Protein AF-W7V1K4-F1 (afdb_monomer)

Nearest PDB structures (foldseek):
  6h5o-assembly2_B  TM=4.980E-01  e=2.515E-01  Staphylococcus aureus subsp. aureus Mu50
  5m19-assembly1_A  TM=4.850E-01  e=5.531E-01  Staphylococcus aureus
  7b3a-assembly1_A  TM=3.706E-01  e=2.148E-01  Paenibacillus larvae subsp. larvae
  3hk4-assembly2_D  TM=6.760E-01  e=2.538E+00  Mesorhizobium loti
  8i2f-assembly2_C  TM=5.735E-01  e=4.072E+00  Bacillus subtilis subsp. subtilis str. 168

Sequence (366 aa):
MKRIIAGLIALTAVICSFTGCTDKKGSKDTGSGSTQNTASASENTEGTSTGETDPSVYSSQEEAIKAFIEAFNARDYRRTFDMQMPDDMGDVIKVIVKSQKDHGIETTEEELIKSYQYSLYYGDEDRKIRLDHIISSDPADESELADLKENFGMFGYVRKYIADKGGVDKVDSSELDKEYSAVPKDKIAEYSGITDAYCVVMELENEVTGDMYEGIMYVLGYNGGWKINAQYFRGVEIRARSKTLTNEASMIYKAAMTSLVEMEAEDSLGDTSEGFIIHSDESRDHNVPQGFDTESFRKKLKKYYENENERRWFVEIKDGAAAAAAVWDPETPGFAGIYSGSEDNDGEKRLTGDAYYEEKCRELDG

Solvent-accessible surface area (backbone atoms only — not comparable to full-atom values): 20792 Å² total; per-residue (Å²): 127,86,73,65,66,56,56,56,48,46,58,55,41,55,63,54,46,74,78,55,84,86,90,76,86,81,88,86,84,90,82,88,81,88,81,88,83,89,80,90,81,91,78,92,74,93,72,94,68,99,61,94,66,64,60,57,71,40,94,44,72,66,55,45,52,52,54,44,43,53,27,54,56,68,66,35,57,66,61,42,44,55,28,52,44,67,84,81,50,64,54,55,45,49,42,51,40,50,49,37,43,79,72,74,41,90,66,49,68,66,59,48,54,46,59,76,42,36,82,79,57,63,95,46,94,80,64,36,66,42,80,74,49,76,75,47,74,43,72,46,51,77,67,57,44,47,54,53,21,33,61,42,1,48,57,36,46,52,50,50,50,32,56,76,54,70,32,55,91,62,54,52,64,76,56,49,54,54,56,56,73,68,55,54,63,79,61,29,29,75,39,26,58,59,79,50,42,26,42,32,35,27,40,31,30,33,71,81,80,68,49,75,46,59,23,24,31,36,44,28,36,36,87,90,13,46,34,40,46,60,90,36,41,76,20,60,61,57,54,52,49,40,52,48,27,24,51,49,6,43,45,50,32,53,19,42,38,52,26,41,53,52,26,49,78,66,76,49,46,57,68,33,78,63,55,26,33,52,34,69,48,74,92,60,48,37,74,68,46,93,61,41,52,62,67,61,43,50,59,43,21,44,77,63,40,83,66,59,84,82,37,44,38,37,34,35,34,35,72,68,35,56,51,32,15,34,22,25,44,82,91,54,80,61,46,34,8,60,31,43,89,55,93,79,68,77,72,84,64,84,36,30,46,65,59,48,49,54,49,51,54,51,67,65,74,107

Secondary structure (DSSP, 8-state):
-TTSHHHHHHHHHHHHHTTS----------------------------------TT--SSHHHHHHHHHHHHHTT-HHHHHHHHS-TTTHHHHHHHHHHHHHTT----HHHHHHHHTHHHHTT-TT--EEEEEEEEEEEPPHHHHHHHHHHHHHHHHHHHHHHHTTSGGG--HHHHHHHHHTS-HHHHGGGS-EEEEEEEEEEEEETTT--EEEEEEEEEEETTEEEEE-TTTT-HHHHHHHHHHHHHHHHHHHHHHHHHHHHHHTT-----SS-EEEESSGGG-BS--TT--HHHHHHHHHTT-TTTTTSEEEEEEETTEEEEEEEE-SSSTT-EEEEESSTTTT------HHHHHHHHHHHHH-

pLDDT: mean 76.42, std 22.46, range [20.38, 97.5]

Organism: NCBI:txid1341157

Foldseek 3Di:
DVPPVVLLCVVVVVLVCVLDDDDDDDDDDDDDDDDDDDDDDDDDDDDDDPDPDQLFDDPDPVSNVQVLLVCLQVVVLVSNLSLAADPPCVQVLLLNQVVCVVVVHHDDSVRVSCVSCCVVCPPPPPWHKDFPWWPDKAWDDPVRLLVLLLVQLLSLVLVVVQVVLPHSVSDDSVVVSVVSVPDDSNRSSVSNQFPTKIWIWTWMAGPVPRDIDIAIWIWTCGPNGTGIGRSRRRHPCQVVVLVVLQVLQVQLQVQLQVLLVVCVVVVQQFDQAAKWKDWLDNVLTAPDDPSGDSVSSVVSSCVRRVCSVQWIKMFITHPSHTQKIWIDGPVDWFAIRIDGPDPPPDDRPRDTPVRVSVVVNVVRVD

Radius of gyration: 25.31 Å; Cα contacts (8 Å, |Δi|>4): 517; chains: 1; bounding box: 56×50×76 Å

Mean predicted aligned error: 15.99 Å

Structure (mmCIF, N/CA/C/O backbone):
data_AF-W7V1K4-F1
#
_entry.id   AF-W7V1K4-F1
#
loop_
_atom_site.group_PDB
_atom_site.id
_atom_site.type_symbol
_atom_site.label_atom_id
_atom_site.label_alt_id
_atom_site.label_comp_id
_atom_site.label_asym_id
_atom_site.label_entity_id
_atom_site.label_seq_id
_atom_site.pdbx_PDB_ins_code
_atom_site.Cartn_x
_atom_site.Cartn_y
_atom_site.Cartn_z
_atom_site.occupancy
_atom_site.B_iso_or_equiv
_atom_site.auth_seq_id
_atom_site.auth_comp_id
_atom_site.auth_asym_id
_atom_site.auth_atom_id
_atom_site.pdbx_PDB_model_num
ATOM 1 N N . MET A 1 1 ? -32.264 -10.799 -8.549 1.00 31.55 1 MET A N 1
ATOM 2 C CA . MET A 1 1 ? -31.106 -11.631 -8.150 1.00 31.55 1 MET A CA 1
ATOM 3 C C . MET A 1 1 ? -29.735 -11.084 -8.571 1.00 31.55 1 MET A C 1
ATOM 5 O O . MET A 1 1 ? -28.789 -11.373 -7.868 1.00 31.55 1 MET A O 1
ATOM 9 N N . LYS A 1 2 ? -29.588 -10.233 -9.605 1.00 23.38 2 LYS A N 1
ATOM 10 C CA . LYS A 1 2 ? -28.286 -9.609 -9.969 1.00 23.38 2 LYS A CA 1
ATOM 11 C C . LYS A 1 2 ? -27.936 -8.287 -9.244 1.00 23.38 2 LYS A C 1
ATOM 13 O O . LYS A 1 2 ? -26.913 -7.693 -9.536 1.00 23.38 2 LYS A O 1
ATOM 18 N N . ARG A 1 3 ? -28.781 -7.806 -8.320 1.00 25.02 3 ARG A N 1
ATOM 19 C CA . ARG A 1 3 ? -28.603 -6.515 -7.612 1.00 25.02 3 ARG A CA 1
ATOM 20 C C . ARG A 1 3 ? -28.100 -6.641 -6.165 1.00 25.02 3 ARG A C 1
ATOM 22 O O . ARG A 1 3 ? -27.861 -5.625 -5.540 1.00 25.02 3 ARG A O 1
ATOM 29 N N . ILE A 1 4 ? -27.946 -7.864 -5.652 1.00 35.03 4 ILE A N 1
ATOM 30 C CA . ILE A 1 4 ? -27.516 -8.129 -4.262 1.00 35.03 4 ILE A CA 1
ATOM 31 C C . ILE A 1 4 ? -25.989 -8.335 -4.187 1.00 35.03 4 ILE A C 1
ATOM 33 O O . ILE A 1 4 ? -25.366 -7.995 -3.195 1.00 35.03 4 ILE A O 1
ATOM 37 N N . ILE A 1 5 ? -25.362 -8.764 -5.289 1.00 31.64 5 ILE A N 1
ATOM 38 C CA . ILE A 1 5 ? -23.903 -8.955 -5.388 1.00 31.64 5 ILE A CA 1
ATOM 39 C C . ILE A 1 5 ? -23.142 -7.608 -5.398 1.00 31.64 5 ILE A C 1
ATOM 41 O O . ILE A 1 5 ? -21.986 -7.549 -4.998 1.00 31.64 5 ILE A O 1
ATOM 45 N N . ALA A 1 6 ? -23.794 -6.504 -5.785 1.00 28.95 6 ALA A N 1
ATOM 46 C CA . ALA A 1 6 ? -23.162 -5.182 -5.849 1.00 28.95 6 ALA A CA 1
ATOM 47 C C . ALA A 1 6 ? -22.949 -4.515 -4.470 1.00 28.95 6 ALA A C 1
ATOM 49 O O . ALA A 1 6 ? -21.988 -3.772 -4.318 1.00 28.95 6 ALA A O 1
ATOM 50 N N . GLY A 1 7 ? -23.784 -4.806 -3.460 1.00 29.30 7 GLY A N 1
ATOM 51 C CA . GLY A 1 7 ? -23.610 -4.268 -2.095 1.00 29.30 7 GLY A CA 1
ATOM 52 C C . GLY A 1 7 ? -22.466 -4.938 -1.318 1.00 29.30 7 GLY A C 1
ATOM 53 O O . GLY A 1 7 ? -21.808 -4.319 -0.490 1.00 29.30 7 GLY A O 1
ATOM 54 N N . LEU A 1 8 ? -22.145 -6.192 -1.655 1.00 39.31 8 LEU A N 1
ATOM 55 C CA . LEU A 1 8 ? -21.028 -6.945 -1.068 1.00 39.31 8 LEU A CA 1
ATOM 56 C C . LEU A 1 8 ? -19.664 -6.402 -1.492 1.00 39.31 8 LEU A C 1
ATOM 58 O O . LEU A 1 8 ? -18.767 -6.289 -0.657 1.00 39.31 8 LEU A O 1
ATOM 62 N N . ILE A 1 9 ? -19.542 -6.015 -2.765 1.00 40.31 9 ILE A N 1
ATOM 63 C CA . ILE A 1 9 ? -18.384 -5.275 -3.265 1.00 40.31 9 ILE A CA 1
ATOM 64 C C . ILE A 1 9 ? -18.412 -3.857 -2.699 1.00 40.31 9 ILE A C 1
ATOM 66 O O . ILE A 1 9 ? -17.357 -3.329 -2.459 1.00 40.31 9 ILE A O 1
ATOM 70 N N . ALA A 1 10 ? -19.548 -3.234 -2.383 1.00 35.06 10 ALA A N 1
ATOM 71 C CA . ALA A 1 10 ? -19.520 -1.907 -1.765 1.00 35.06 10 ALA A CA 1
ATOM 72 C C . ALA A 1 10 ? -18.921 -1.927 -0.349 1.00 35.06 10 ALA A C 1
ATOM 74 O O . ALA A 1 10 ? -18.065 -1.105 -0.085 1.00 35.06 10 ALA A O 1
ATOM 75 N N . LEU A 1 11 ? -19.240 -2.878 0.538 1.00 35.47 11 LEU A N 1
ATOM 76 C CA . LEU A 1 11 ? -18.614 -2.893 1.873 1.00 35.47 11 LEU A CA 1
ATOM 77 C C . LEU A 1 11 ? -17.136 -3.329 1.810 1.00 35.47 11 LEU A C 1
ATOM 79 O O . LEU A 1 11 ? -16.273 -2.657 2.368 1.00 35.47 11 LEU A O 1
ATOM 83 N N . THR A 1 12 ? -16.814 -4.402 1.071 1.00 42.31 12 THR A N 1
ATOM 84 C CA . THR A 1 12 ? -15.411 -4.838 0.896 1.00 42.31 12 THR A CA 1
ATOM 85 C C . THR A 1 12 ? -14.593 -3.902 0.012 1.00 42.31 12 THR A C 1
ATOM 87 O O . THR A 1 12 ? -13.423 -3.718 0.298 1.00 42.31 12 THR A O 1
ATOM 90 N N . ALA A 1 13 ? -15.167 -3.254 -1.002 1.00 35.81 13 ALA A N 1
ATOM 91 C CA . ALA A 1 13 ? -14.481 -2.271 -1.841 1.00 35.81 13 ALA A CA 1
ATOM 92 C C . ALA A 1 13 ? -14.510 -0.863 -1.269 1.00 35.81 13 ALA A C 1
ATOM 94 O O . ALA A 1 13 ? -13.597 -0.134 -1.601 1.00 35.81 13 ALA A O 1
ATOM 95 N N . VAL A 1 14 ? -15.430 -0.466 -0.385 1.00 38.50 14 VAL A N 1
ATOM 96 C CA . VAL A 1 14 ? -15.231 0.711 0.484 1.00 38.50 14 VAL A CA 1
ATOM 97 C C . VAL A 1 14 ? -14.001 0.437 1.347 1.00 38.50 14 VAL A C 1
ATOM 99 O O . VAL A 1 14 ? -13.069 1.224 1.335 1.00 38.50 14 VAL A O 1
ATOM 102 N N . ILE A 1 15 ? -13.893 -0.762 1.925 1.00 39.72 15 ILE A N 1
ATOM 103 C CA . ILE A 1 15 ? -12.717 -1.200 2.689 1.00 39.72 15 ILE A CA 1
ATOM 104 C C . ILE A 1 15 ? -11.427 -1.311 1.836 1.00 39.72 15 ILE A C 1
ATOM 106 O O . ILE A 1 15 ? -10.367 -0.888 2.292 1.00 39.72 15 ILE A O 1
ATOM 110 N N . CYS A 1 16 ? -11.485 -1.809 0.594 1.00 34.44 16 CYS A N 1
ATOM 111 C CA . CYS A 1 16 ? -10.324 -1.896 -0.307 1.00 34.44 16 CYS A CA 1
ATOM 112 C C . CYS A 1 16 ? -9.980 -0.558 -0.990 1.00 34.44 16 CYS A C 1
ATOM 114 O O . CYS A 1 16 ? -8.806 -0.314 -1.269 1.00 34.44 16 CYS A O 1
ATOM 116 N N . SER A 1 17 ? -10.945 0.342 -1.214 1.00 36.28 17 SER A N 1
ATOM 117 C CA . SER A 1 17 ? -10.692 1.684 -1.771 1.00 36.28 17 SER A CA 1
ATOM 118 C C . SER A 1 17 ? -10.035 2.633 -0.769 1.00 36.28 17 SER A C 1
ATOM 120 O O . SER A 1 17 ? -9.464 3.636 -1.173 1.00 36.28 17 SER A O 1
ATOM 122 N N . PHE A 1 18 ? -9.934 2.266 0.512 1.00 42.34 18 PHE A N 1
ATOM 123 C CA . PHE A 1 18 ? -9.049 2.971 1.444 1.00 42.34 18 PHE A CA 1
ATOM 124 C C . PHE A 1 18 ? -7.561 2.655 1.252 1.00 42.34 18 PHE A C 1
ATOM 126 O O . PHE A 1 18 ? -6.731 3.319 1.861 1.00 42.34 18 PHE A O 1
ATOM 133 N N . THR A 1 19 ? -7.179 1.700 0.392 1.00 39.41 19 THR A N 1
ATOM 134 C CA . THR A 1 19 ? -5.762 1.507 0.017 1.00 39.41 19 THR A CA 1
ATOM 135 C C . THR A 1 19 ? -5.347 2.247 -1.258 1.00 39.41 19 THR A C 1
ATOM 137 O O . THR A 1 19 ? -4.144 2.424 -1.470 1.00 39.41 19 THR A O 1
ATOM 140 N N . GLY A 1 20 ? -6.294 2.775 -2.044 1.00 31.14 20 GLY A N 1
ATOM 141 C CA . GLY A 1 20 ? -6.019 3.421 -3.327 1.00 31.14 20 GLY A CA 1
ATOM 142 C C . GLY A 1 20 ? -6.946 4.598 -3.635 1.00 31.14 20 GLY A C 1
ATOM 143 O O . GLY A 1 20 ? -8.161 4.450 -3.630 1.00 31.14 20 GLY A O 1
ATOM 144 N N . CYS A 1 21 ? -6.318 5.722 -3.997 1.00 28.36 21 CYS A N 1
ATOM 145 C CA . CYS A 1 21 ? -6.878 6.914 -4.649 1.00 28.36 21 CYS A CA 1
ATOM 146 C C . CYS A 1 21 ? -7.417 8.040 -3.747 1.00 28.36 21 CYS A C 1
ATOM 148 O O . CYS A 1 21 ? -8.619 8.266 -3.640 1.00 28.36 21 CYS A O 1
ATOM 150 N N . THR A 1 22 ? -6.505 8.892 -3.274 1.00 29.47 22 THR A N 1
ATOM 151 C CA . THR A 1 22 ? -6.753 10.340 -3.185 1.00 29.47 22 THR A CA 1
ATOM 152 C C . THR A 1 22 ? -5.935 11.056 -4.260 1.00 29.47 22 THR A C 1
ATOM 154 O O . THR A 1 22 ? -4.736 11.292 -4.129 1.00 29.47 22 THR A O 1
ATOM 157 N N . ASP A 1 23 ? -6.592 11.399 -5.367 1.00 30.77 23 ASP A N 1
ATOM 158 C CA . ASP A 1 23 ? -6.067 12.335 -6.357 1.00 30.77 23 ASP A CA 1
ATOM 159 C C . ASP A 1 23 ? -6.163 13.760 -5.809 1.00 30.77 23 ASP A C 1
ATOM 161 O O . ASP A 1 23 ? -7.262 14.317 -5.770 1.00 30.77 23 ASP A O 1
ATOM 165 N N . LYS A 1 24 ? -5.040 14.410 -5.471 1.00 32.94 24 LYS A N 1
ATOM 166 C CA . LYS A 1 24 ? -5.001 15.881 -5.458 1.00 32.94 24 LYS A CA 1
ATOM 167 C C . LYS A 1 24 ? -3.723 16.487 -6.027 1.00 32.94 24 LYS A C 1
ATOM 169 O O . LYS A 1 24 ? -2.598 16.058 -5.805 1.00 32.94 24 LYS A O 1
ATOM 174 N N . LYS A 1 25 ? -4.015 17.524 -6.811 1.00 28.61 25 LYS A N 1
ATOM 175 C CA . LYS A 1 25 ? -3.164 18.447 -7.553 1.00 28.61 25 LYS A CA 1
ATOM 176 C C . LYS A 1 25 ? -2.217 19.197 -6.623 1.00 28.61 25 LYS A C 1
ATOM 178 O O . LYS A 1 25 ? -2.607 19.607 -5.536 1.00 28.61 25 LYS A O 1
ATOM 183 N N . GLY A 1 26 ? -0.998 19.397 -7.108 1.00 24.84 26 GLY A N 1
ATOM 184 C CA . GLY A 1 26 ? 0.102 19.933 -6.330 1.00 24.84 26 GLY A CA 1
ATOM 185 C C . GLY A 1 26 ? 0.117 21.441 -6.072 1.00 24.84 26 GLY A C 1
ATOM 186 O O . GLY A 1 26 ? -0.560 22.238 -6.719 1.00 24.84 26 GLY A O 1
ATOM 187 N N . SER A 1 27 ? 1.068 21.734 -5.182 1.00 25.94 27 SER A N 1
ATOM 188 C CA . SER A 1 27 ? 1.985 22.874 -5.117 1.00 25.94 27 SER A CA 1
ATOM 189 C C . SER A 1 27 ? 1.444 24.239 -4.681 1.00 25.94 27 SER A C 1
ATOM 191 O O . SER A 1 27 ? 0.783 24.953 -5.437 1.00 25.94 27 SER A O 1
ATOM 193 N N . LYS A 1 28 ? 1.949 24.694 -3.524 1.00 24.16 28 LYS A N 1
ATOM 194 C CA . LYS A 1 28 ? 2.946 25.772 -3.541 1.00 24.16 28 LYS A CA 1
ATOM 195 C C . LYS A 1 28 ? 3.905 25.727 -2.356 1.00 24.16 28 LYS A C 1
ATOM 197 O O . LYS A 1 28 ? 3.541 25.391 -1.240 1.00 24.16 28 LYS A O 1
ATOM 202 N N . ASP A 1 29 ? 5.128 26.079 -2.705 1.00 24.27 29 ASP A N 1
ATOM 203 C CA . ASP A 1 29 ? 6.386 25.915 -2.003 1.00 24.27 29 ASP A CA 1
ATOM 204 C C . ASP A 1 29 ? 6.778 27.171 -1.195 1.00 24.27 29 ASP A C 1
ATOM 206 O O . ASP A 1 29 ? 6.264 28.271 -1.427 1.00 24.27 29 ASP A O 1
ATOM 210 N N . THR A 1 30 ? 7.804 26.972 -0.366 1.00 24.55 30 THR A N 1
ATOM 211 C CA . THR A 1 30 ? 8.803 27.901 0.193 1.00 24.55 30 THR A CA 1
ATOM 212 C C . THR A 1 30 ? 8.555 28.608 1.529 1.00 24.55 30 THR A C 1
ATOM 214 O O . THR A 1 30 ? 7.672 29.452 1.665 1.00 24.55 30 THR A O 1
ATOM 217 N N . GLY A 1 31 ? 9.496 28.388 2.469 1.00 21.55 31 GLY A N 1
ATOM 218 C CA . GLY A 1 31 ? 9.859 29.436 3.429 1.00 21.55 31 GLY A CA 1
ATOM 219 C C . GLY A 1 31 ? 10.588 29.103 4.740 1.00 21.55 31 GLY A C 1
ATOM 220 O O . GLY A 1 31 ? 10.182 29.645 5.753 1.00 21.55 31 GLY A O 1
ATOM 221 N N . SER A 1 32 ? 11.666 28.304 4.723 1.00 20.38 32 SER A N 1
ATOM 222 C CA . SER A 1 32 ? 12.912 28.463 5.520 1.00 20.38 32 SER A CA 1
ATOM 223 C C . SER A 1 32 ? 12.861 28.990 6.977 1.00 20.38 32 SER A C 1
ATOM 225 O O . SER A 1 32 ? 12.604 30.169 7.211 1.00 20.38 32 SER A O 1
ATOM 227 N N . GLY A 1 33 ? 13.377 28.203 7.936 1.00 22.55 33 GLY A N 1
ATOM 228 C CA . GLY A 1 33 ? 13.753 28.730 9.257 1.00 22.55 33 GLY A CA 1
ATOM 229 C C . GLY A 1 33 ? 14.335 27.725 10.257 1.00 22.55 33 GLY A C 1
ATOM 230 O O . GLY A 1 33 ? 13.631 27.264 11.141 1.00 22.55 33 GLY A O 1
ATOM 231 N N . SER A 1 34 ? 15.637 27.447 10.132 1.00 21.06 34 SER A N 1
ATOM 232 C CA . SER A 1 34 ? 16.557 26.886 11.146 1.00 21.06 34 SER A CA 1
ATOM 233 C C . SER A 1 34 ? 16.213 27.246 12.603 1.00 21.06 34 SER A C 1
ATOM 235 O O . SER A 1 34 ? 15.973 28.422 12.865 1.00 21.06 34 SER A O 1
ATOM 237 N N . THR A 1 35 ? 16.356 26.308 13.558 1.00 23.28 35 THR A N 1
ATOM 238 C CA . THR A 1 35 ? 17.342 26.376 14.673 1.00 23.28 35 THR A CA 1
ATOM 239 C C . THR A 1 35 ? 17.404 25.050 15.456 1.00 23.28 35 THR A C 1
ATOM 241 O O . THR A 1 35 ? 16.389 24.467 15.815 1.00 23.28 35 THR A O 1
ATOM 244 N N . GLN A 1 36 ? 18.639 24.618 15.721 1.00 22.14 36 GLN A N 1
ATOM 245 C CA . GLN A 1 36 ? 19.086 23.487 16.539 1.00 22.14 36 GLN A CA 1
ATOM 246 C C . GLN A 1 36 ? 18.543 23.491 17.983 1.00 22.14 36 GLN A C 1
ATOM 248 O O . GLN A 1 36 ? 18.455 24.551 18.598 1.00 22.14 36 GLN A O 1
ATOM 253 N N . ASN A 1 37 ? 18.372 22.305 18.582 1.00 23.83 37 ASN A N 1
ATOM 254 C CA . ASN A 1 37 ? 19.130 21.954 19.792 1.00 23.83 37 ASN A CA 1
ATOM 255 C C . ASN A 1 37 ? 19.058 20.464 20.152 1.00 23.83 37 ASN A C 1
ATOM 257 O O . ASN A 1 37 ? 17.999 19.868 20.305 1.00 23.83 37 ASN A O 1
ATOM 261 N N . THR A 1 38 ? 20.255 19.916 20.322 1.00 21.16 38 THR A N 1
ATOM 262 C CA . THR A 1 38 ? 20.626 18.585 20.794 1.00 21.16 38 THR A CA 1
ATOM 263 C C . THR A 1 38 ? 20.509 18.506 22.319 1.00 21.16 38 THR A C 1
ATOM 265 O O . THR A 1 38 ? 21.003 19.401 23.002 1.00 21.16 38 THR A O 1
ATOM 268 N N . ALA A 1 39 ? 19.973 17.410 22.860 1.00 23.39 39 ALA A N 1
ATOM 269 C CA . ALA A 1 39 ? 20.384 16.882 24.165 1.00 23.39 39 ALA A CA 1
ATOM 270 C C . ALA A 1 39 ? 19.957 15.414 24.303 1.00 23.39 39 ALA A C 1
ATOM 272 O O . ALA A 1 39 ? 18.797 15.102 24.552 1.00 23.39 39 ALA A O 1
ATOM 273 N N . SER A 1 40 ? 20.929 14.522 24.138 1.00 21.41 40 SER A N 1
ATOM 274 C CA . SER A 1 40 ? 20.848 13.104 24.468 1.00 21.41 40 SER A CA 1
ATOM 275 C C . SER A 1 40 ? 20.699 12.893 25.978 1.00 21.41 40 SER A C 1
ATOM 277 O O . SER A 1 40 ? 21.409 13.524 26.760 1.00 21.41 40 SER A O 1
ATOM 279 N N . ALA A 1 41 ? 19.883 11.920 26.376 1.00 23.73 41 ALA A N 1
ATOM 280 C CA . ALA A 1 41 ? 20.069 11.187 27.623 1.00 23.73 41 ALA A CA 1
ATOM 281 C C . ALA A 1 41 ? 19.605 9.740 27.416 1.00 23.73 41 ALA A C 1
ATOM 283 O O . ALA A 1 41 ? 18.420 9.453 27.289 1.00 23.73 41 ALA A O 1
ATOM 284 N N . SER A 1 42 ? 20.592 8.854 27.320 1.00 21.55 42 SER A N 1
ATOM 285 C CA . SER A 1 42 ? 20.448 7.406 27.390 1.00 21.55 42 SER A CA 1
ATOM 286 C C . SER A 1 42 ? 20.203 7.007 28.842 1.00 21.55 42 SER A C 1
ATOM 288 O O . SER A 1 42 ? 20.932 7.472 29.715 1.00 21.55 42 SER A O 1
ATOM 290 N N . GLU A 1 43 ? 19.253 6.108 29.087 1.00 23.58 43 GLU A N 1
ATOM 291 C CA . GLU A 1 43 ? 19.329 5.199 30.228 1.00 23.58 43 GLU A CA 1
ATOM 292 C C . GLU A 1 43 ? 18.672 3.858 29.875 1.00 23.58 43 GLU A C 1
ATOM 294 O O . GLU A 1 43 ? 17.479 3.757 29.600 1.00 23.58 43 GLU A O 1
ATOM 299 N N . ASN A 1 44 ? 19.518 2.826 29.847 1.00 23.66 44 ASN A N 1
ATOM 300 C CA . ASN A 1 44 ? 19.150 1.417 29.828 1.00 23.66 44 ASN A CA 1
ATOM 301 C C . ASN A 1 44 ? 18.262 1.087 31.028 1.00 23.66 44 ASN A C 1
ATOM 303 O O . ASN A 1 44 ? 18.651 1.363 32.162 1.00 23.66 44 ASN A O 1
ATOM 307 N N . THR A 1 45 ? 17.182 0.337 30.821 1.00 24.41 45 THR A N 1
ATOM 308 C CA . THR A 1 45 ? 16.733 -0.645 31.817 1.00 24.41 45 THR A CA 1
ATOM 309 C C . THR A 1 45 ? 16.055 -1.818 31.114 1.00 24.41 45 THR A C 1
ATOM 311 O O . THR A 1 45 ? 14.983 -1.684 30.532 1.00 24.41 45 THR A O 1
ATOM 314 N N . GLU A 1 46 ? 16.714 -2.976 31.175 1.00 24.39 46 GLU A N 1
ATOM 315 C CA . GLU A 1 46 ? 16.123 -4.288 30.919 1.00 24.39 46 GLU A CA 1
ATOM 316 C C . GLU A 1 46 ? 14.950 -4.524 31.877 1.00 24.39 46 GLU A C 1
ATOM 318 O O . GLU A 1 46 ? 15.091 -4.422 33.097 1.00 24.39 46 GLU A O 1
ATOM 323 N N . GLY A 1 47 ? 13.798 -4.894 31.325 1.00 23.80 47 GLY A N 1
ATOM 324 C CA . GLY A 1 47 ? 12.620 -5.260 32.097 1.00 23.80 47 GLY A CA 1
ATOM 325 C C . GLY A 1 47 ? 11.706 -6.151 31.276 1.00 23.80 47 GLY A C 1
ATOM 326 O O . GLY A 1 47 ? 10.818 -5.676 30.581 1.00 23.80 47 GLY A O 1
ATOM 327 N N . THR A 1 48 ? 11.931 -7.461 31.358 1.00 29.20 48 THR A N 1
ATOM 328 C CA . THR A 1 48 ? 10.982 -8.478 30.902 1.00 29.20 48 THR A CA 1
ATOM 329 C C . THR A 1 48 ? 9.647 -8.286 31.620 1.00 29.20 48 THR A C 1
ATOM 331 O O . THR A 1 48 ? 9.567 -8.464 32.834 1.00 29.20 48 THR A O 1
ATOM 334 N N . SER A 1 49 ? 8.593 -7.965 30.874 1.00 26.70 49 SER A N 1
ATOM 335 C CA . SER A 1 49 ? 7.215 -8.071 31.347 1.00 26.70 49 SER A CA 1
ATOM 336 C C . SER A 1 49 ? 6.297 -8.375 30.171 1.00 26.70 49 SER A C 1
ATOM 338 O O . SER A 1 49 ? 5.919 -7.496 29.405 1.00 26.70 49 SER A O 1
ATOM 340 N N . THR A 1 50 ? 5.917 -9.643 30.059 1.00 34.38 50 THR A N 1
ATOM 341 C CA . THR A 1 50 ? 4.707 -10.083 29.366 1.00 34.38 50 THR A CA 1
ATOM 342 C C . THR A 1 50 ? 3.499 -9.473 30.078 1.00 34.38 50 THR A C 1
ATOM 344 O O . THR A 1 50 ? 2.988 -10.040 31.043 1.00 34.38 50 THR A O 1
ATOM 347 N N . GLY A 1 51 ? 3.090 -8.285 29.646 1.00 30.64 51 GLY A N 1
ATOM 348 C CA . GLY A 1 51 ? 1.845 -7.645 30.043 1.00 30.64 51 GLY A CA 1
ATOM 349 C C . GLY A 1 51 ? 1.074 -7.294 28.785 1.00 30.64 51 GLY A C 1
ATOM 350 O O . GLY A 1 51 ? 1.539 -6.468 28.002 1.00 30.64 51 GLY A O 1
ATOM 351 N N . GLU A 1 52 ? -0.081 -7.931 28.588 1.00 40.81 52 GLU A N 1
ATOM 352 C CA . GLU A 1 52 ? -1.109 -7.455 27.662 1.00 40.81 52 GLU A CA 1
ATOM 353 C C . GLU A 1 52 ? -1.462 -6.027 28.077 1.00 40.81 52 GLU A C 1
ATOM 355 O O . GLU A 1 52 ? -2.218 -5.788 29.018 1.00 40.81 52 GLU A O 1
ATOM 360 N N . THR A 1 53 ? -0.801 -5.070 27.437 1.00 42.94 53 THR A N 1
ATOM 361 C CA . THR A 1 53 ? -1.082 -3.656 27.621 1.00 42.94 53 THR A CA 1
ATOM 362 C C . THR A 1 53 ? -2.235 -3.362 26.687 1.00 42.94 53 THR A C 1
ATOM 364 O O . THR A 1 53 ? -2.128 -3.609 25.485 1.00 42.94 53 THR A O 1
ATOM 367 N N . ASP A 1 54 ? -3.349 -2.905 27.250 1.00 51.81 54 ASP A N 1
ATOM 368 C CA . ASP A 1 54 ? -4.482 -2.424 26.474 1.00 51.81 54 ASP A CA 1
ATOM 369 C C . ASP A 1 54 ? -3.959 -1.402 25.441 1.00 51.81 54 ASP A C 1
ATOM 371 O O . ASP A 1 54 ? -3.305 -0.425 25.832 1.00 51.81 54 ASP A O 1
ATOM 375 N N . PRO A 1 55 ? -4.171 -1.624 24.129 1.00 51.78 55 PRO A N 1
ATOM 376 C CA . PRO A 1 55 ? -3.607 -0.784 23.077 1.00 51.78 55 PRO A CA 1
ATOM 377 C C . PRO A 1 55 ? -4.107 0.671 23.116 1.00 51.78 55 PRO A C 1
ATOM 379 O O . PRO A 1 55 ? -3.618 1.492 22.345 1.00 51.78 55 PRO A O 1
ATOM 382 N N . SER A 1 56 ? -5.044 1.011 24.007 1.00 53.22 56 SER A N 1
ATOM 383 C CA . SER A 1 56 ? -5.523 2.375 24.253 1.00 53.22 56 SER A CA 1
ATOM 384 C C . SER A 1 56 ? -4.702 3.186 25.278 1.00 53.22 56 SER A C 1
ATOM 386 O O . SER A 1 56 ? -5.013 4.353 25.502 1.00 53.22 56 SER A O 1
ATOM 388 N N . VAL A 1 57 ? -3.638 2.635 25.885 1.00 62.03 57 VAL A N 1
ATOM 389 C CA . VAL A 1 57 ? -2.932 3.257 27.035 1.00 62.03 57 VAL A CA 1
ATOM 390 C C . VAL A 1 57 ? -1.452 3.557 26.744 1.00 62.03 57 VAL A C 1
ATOM 392 O O . VAL A 1 57 ? -0.568 3.227 27.531 1.00 62.03 57 VAL A O 1
ATOM 395 N N . TYR A 1 58 ? -1.142 4.185 25.610 1.00 73.69 58 TYR A N 1
ATOM 396 C CA . TYR A 1 58 ? 0.216 4.697 25.368 1.00 73.69 58 TYR A CA 1
ATOM 397 C C . TYR A 1 58 ? 0.334 6.138 25.864 1.00 73.69 58 TYR A C 1
ATOM 399 O O . TYR A 1 58 ? -0.527 6.970 25.576 1.00 73.69 58 TYR A O 1
ATOM 407 N N . SER A 1 59 ? 1.389 6.445 26.622 1.00 70.50 59 SER A N 1
ATOM 408 C CA . SER A 1 59 ? 1.557 7.769 27.232 1.00 70.50 59 SER A CA 1
ATOM 409 C C . SER A 1 59 ? 2.162 8.794 26.266 1.00 70.50 59 SER A C 1
ATOM 411 O O . SER A 1 59 ? 2.038 10.000 26.482 1.00 70.50 59 SER A O 1
ATOM 413 N N . SER A 1 60 ? 2.758 8.325 25.163 1.00 85.88 60 SER A N 1
ATOM 414 C CA . SER A 1 60 ? 3.320 9.154 24.095 1.00 85.88 60 SER A CA 1
ATOM 415 C C . SER A 1 60 ? 3.144 8.533 22.702 1.00 85.88 60 SER A C 1
ATOM 417 O O . SER A 1 60 ? 2.904 7.333 22.559 1.00 85.88 60 SER A O 1
ATOM 419 N N . GLN A 1 61 ? 3.311 9.362 21.666 1.00 88.81 61 GLN A N 1
ATOM 420 C CA . GLN A 1 61 ? 3.310 8.921 20.265 1.00 88.81 61 GLN A CA 1
ATOM 421 C C . GLN A 1 61 ? 4.431 7.913 19.989 1.00 88.81 61 GLN A C 1
ATOM 423 O O . GLN A 1 61 ? 4.206 6.898 19.339 1.00 88.81 61 GLN A O 1
ATOM 428 N N . GLU A 1 62 ? 5.631 8.168 20.513 1.00 91.50 62 GLU A N 1
ATOM 429 C CA . GLU A 1 62 ? 6.799 7.312 20.299 1.00 91.50 62 GLU A CA 1
ATOM 430 C C . GLU A 1 62 ? 6.608 5.914 20.904 1.00 91.50 62 GLU A C 1
ATOM 432 O O . GLU A 1 62 ? 6.966 4.916 20.277 1.00 91.50 62 GLU A O 1
ATOM 437 N N . GLU A 1 63 ? 5.988 5.817 22.084 1.00 92.50 63 GLU A N 1
ATOM 438 C CA . GLU A 1 63 ? 5.629 4.528 22.688 1.00 92.50 63 GLU A CA 1
ATOM 439 C C . GLU A 1 63 ? 4.644 3.745 21.816 1.00 92.50 63 GLU A C 1
ATOM 441 O O . GLU A 1 63 ? 4.843 2.550 21.594 1.00 92.50 63 GLU A O 1
ATOM 446 N N . ALA A 1 64 ? 3.620 4.415 21.276 1.00 93.75 64 ALA A N 1
ATOM 447 C CA . ALA A 1 64 ? 2.652 3.784 20.383 1.00 93.75 64 ALA A CA 1
ATOM 448 C C . ALA A 1 64 ? 3.318 3.266 19.095 1.00 93.75 64 ALA A C 1
ATOM 450 O O . ALA A 1 64 ? 3.039 2.147 18.662 1.00 93.75 64 ALA A O 1
ATOM 451 N N . ILE A 1 65 ? 4.243 4.038 18.512 1.00 95.06 65 ILE A N 1
ATOM 452 C CA . ILE A 1 65 ? 5.009 3.640 17.319 1.00 95.06 65 ILE A CA 1
ATOM 453 C C . ILE A 1 65 ? 5.890 2.424 17.624 1.00 95.06 65 ILE A C 1
ATOM 455 O O . ILE A 1 65 ? 5.861 1.438 16.888 1.00 95.06 65 ILE A O 1
ATOM 459 N N . LYS A 1 66 ? 6.650 2.456 18.725 1.00 94.62 66 LYS A N 1
ATOM 460 C CA . LYS A 1 66 ? 7.521 1.342 19.134 1.00 94.62 66 LYS A CA 1
ATOM 461 C C . LYS A 1 66 ? 6.723 0.062 19.372 1.00 94.62 66 LYS A C 1
ATOM 463 O O . LYS A 1 66 ? 7.095 -0.988 18.853 1.00 94.62 66 LYS A O 1
ATOM 468 N N . ALA A 1 67 ? 5.600 0.159 20.083 1.00 95.19 67 ALA A N 1
ATOM 469 C CA . ALA A 1 67 ? 4.714 -0.976 20.319 1.00 95.19 67 ALA A CA 1
ATOM 470 C C . ALA A 1 67 ? 4.104 -1.523 19.017 1.00 95.19 67 ALA A C 1
ATOM 472 O O . ALA A 1 67 ? 3.931 -2.735 18.878 1.00 95.19 67 ALA A O 1
ATOM 473 N N . PHE A 1 68 ? 3.814 -0.652 18.045 1.00 95.25 68 PHE A N 1
ATOM 474 C CA . PHE A 1 68 ? 3.314 -1.071 16.739 1.00 95.25 68 PHE A CA 1
ATOM 475 C C . PHE A 1 68 ? 4.376 -1.853 15.969 1.00 95.25 68 PHE A C 1
ATOM 477 O O . PHE A 1 68 ? 4.081 -2.921 15.441 1.00 95.25 68 PHE A O 1
ATOM 484 N N . ILE A 1 69 ? 5.614 -1.353 15.933 1.00 94.06 69 ILE A N 1
ATOM 485 C CA . ILE A 1 69 ? 6.739 -2.009 15.253 1.00 94.06 69 ILE A CA 1
ATOM 486 C C . ILE A 1 69 ? 7.059 -3.358 15.905 1.00 94.06 69 ILE A C 1
ATOM 488 O O . ILE A 1 69 ? 7.288 -4.342 15.203 1.00 94.06 69 ILE A O 1
ATOM 492 N N . GLU A 1 70 ? 7.014 -3.440 17.235 1.00 95.12 70 GLU A N 1
ATOM 493 C CA . GLU A 1 70 ? 7.172 -4.699 17.966 1.00 95.12 70 GLU A CA 1
ATOM 494 C C . GLU A 1 70 ? 6.101 -5.722 17.553 1.00 95.12 70 GLU A C 1
ATOM 496 O O . GLU A 1 70 ? 6.430 -6.847 17.170 1.00 95.12 70 GLU A O 1
ATOM 501 N N . ALA A 1 71 ? 4.826 -5.321 17.559 1.00 95.12 71 ALA A N 1
ATOM 502 C CA . ALA A 1 71 ? 3.716 -6.175 17.144 1.00 95.12 71 ALA A CA 1
ATOM 503 C C . ALA A 1 71 ? 3.802 -6.561 15.654 1.00 95.12 71 ALA A C 1
ATOM 505 O O . ALA A 1 71 ? 3.527 -7.706 15.286 1.00 95.12 71 ALA A O 1
ATOM 506 N N . PHE A 1 72 ? 4.240 -5.632 14.798 1.00 92.94 72 PHE A N 1
ATOM 507 C CA . PHE A 1 72 ? 4.495 -5.872 13.381 1.00 92.94 72 PHE A CA 1
ATOM 508 C C . PHE A 1 72 ? 5.562 -6.956 13.190 1.00 92.94 72 PHE A C 1
ATOM 510 O O . PHE A 1 72 ? 5.292 -7.972 12.551 1.00 92.94 72 PHE A O 1
ATOM 517 N N . ASN A 1 73 ? 6.728 -6.805 13.821 1.00 93.06 73 ASN A N 1
ATOM 518 C CA . ASN A 1 73 ? 7.826 -7.772 13.745 1.00 93.06 73 ASN A CA 1
ATOM 519 C C . ASN A 1 73 ? 7.455 -9.144 14.326 1.00 93.06 73 ASN A C 1
ATOM 521 O O . ASN A 1 73 ? 7.925 -10.172 13.839 1.00 93.06 73 ASN A O 1
ATOM 525 N N . ALA A 1 74 ? 6.612 -9.174 15.361 1.00 93.56 74 ALA A N 1
ATOM 526 C CA . ALA A 1 74 ? 6.108 -10.408 15.960 1.00 93.56 74 ALA A CA 1
ATOM 527 C C . ALA A 1 74 ? 5.026 -11.104 15.112 1.00 93.56 74 ALA A C 1
ATOM 529 O O . ALA A 1 74 ? 4.601 -12.205 15.463 1.00 93.56 74 ALA A O 1
ATOM 530 N N . ARG A 1 75 ? 4.572 -10.482 14.010 1.00 91.31 75 ARG A N 1
ATOM 531 C CA . ARG A 1 75 ? 3.392 -10.899 13.231 1.00 91.31 75 ARG A CA 1
ATOM 532 C C . ARG A 1 75 ? 2.141 -11.057 14.093 1.00 91.31 75 ARG A C 1
ATOM 534 O O . ARG A 1 75 ? 1.308 -11.934 13.856 1.00 91.31 75 ARG A O 1
ATOM 541 N N . ASP A 1 76 ? 1.999 -10.199 15.093 1.00 94.62 76 ASP A N 1
ATOM 542 C CA . ASP A 1 76 ? 0.806 -10.145 15.921 1.00 94.62 76 ASP A CA 1
ATOM 543 C C . ASP A 1 76 ? -0.277 -9.343 15.185 1.00 94.62 76 ASP A C 1
ATOM 545 O O . ASP A 1 76 ? -0.469 -8.139 15.389 1.00 94.62 76 ASP A O 1
ATOM 549 N N . TYR A 1 77 ? -0.944 -10.022 14.247 1.00 92.25 77 TYR A N 1
ATOM 550 C CA . TYR A 1 77 ? -2.018 -9.453 13.428 1.00 92.25 77 TYR A CA 1
ATOM 551 C C . TYR A 1 77 ? -3.126 -8.857 14.298 1.00 92.25 77 TYR A C 1
ATOM 553 O O . TYR A 1 77 ? -3.631 -7.773 14.022 1.00 92.25 77 TYR A O 1
ATOM 561 N N . ARG A 1 78 ? -3.473 -9.527 15.401 1.00 94.44 78 ARG A N 1
ATOM 562 C CA . ARG A 1 78 ? -4.529 -9.053 16.291 1.00 94.44 78 ARG A CA 1
ATOM 563 C C . ARG A 1 78 ? -4.128 -7.752 16.970 1.00 94.44 78 ARG A C 1
ATOM 565 O O . ARG A 1 78 ? -4.856 -6.768 16.875 1.00 94.44 78 ARG A O 1
ATOM 572 N N . ARG A 1 79 ? -2.939 -7.711 17.573 1.00 94.25 79 ARG A N 1
ATOM 573 C CA . ARG A 1 79 ? -2.449 -6.510 18.252 1.00 94.25 79 ARG A CA 1
ATOM 574 C C . ARG A 1 79 ? -2.276 -5.344 17.287 1.00 94.25 79 ARG A C 1
ATOM 576 O O . ARG A 1 79 ? -2.741 -4.246 17.572 1.00 94.25 79 ARG A O 1
ATOM 583 N N . THR A 1 80 ? -1.667 -5.566 16.123 1.00 93.88 80 THR A N 1
ATOM 584 C CA . THR A 1 80 ? -1.539 -4.502 15.114 1.00 93.88 80 THR A CA 1
ATOM 585 C C . THR A 1 80 ? -2.895 -4.049 14.572 1.00 93.88 80 THR A C 1
ATOM 587 O O . THR A 1 80 ? -3.025 -2.883 14.203 1.00 93.88 80 THR A O 1
ATOM 590 N N . PHE A 1 81 ? -3.905 -4.921 14.515 1.00 93.62 81 PHE A N 1
ATOM 591 C CA . PHE A 1 81 ? -5.264 -4.558 14.108 1.00 93.62 81 PHE A CA 1
ATOM 592 C C . PHE A 1 81 ? -5.927 -3.682 15.171 1.00 93.62 81 PHE A C 1
ATOM 594 O O . PHE A 1 81 ? -6.421 -2.605 14.847 1.00 93.62 81 PHE A O 1
ATOM 601 N N . ASP A 1 82 ? -5.850 -4.076 16.440 1.00 92.50 82 ASP A N 1
ATOM 602 C CA . ASP A 1 82 ? -6.425 -3.323 17.559 1.00 92.50 82 ASP A CA 1
ATOM 603 C C . ASP A 1 82 ? -5.739 -1.954 17.759 1.00 92.50 82 ASP A C 1
ATOM 605 O O . ASP A 1 82 ? -6.371 -0.991 18.197 1.00 92.50 82 ASP A O 1
ATOM 609 N N . MET A 1 83 ? -4.462 -1.826 17.383 1.00 93.44 83 MET A N 1
ATOM 610 C CA . MET A 1 83 ? -3.750 -0.540 17.348 1.00 93.44 83 MET A CA 1
ATOM 611 C C . MET A 1 83 ? -4.168 0.357 16.175 1.00 93.44 83 MET A C 1
ATOM 613 O O . MET A 1 83 ? -4.031 1.577 16.268 1.00 93.44 83 MET A O 1
ATOM 617 N N . GLN A 1 84 ? -4.662 -0.224 15.078 1.00 92.62 84 GLN A N 1
ATOM 618 C CA . GLN A 1 84 ? -5.069 0.508 13.873 1.00 92.62 84 GLN A CA 1
ATOM 619 C C . GLN A 1 84 ? -6.554 0.847 13.823 1.00 92.62 84 GLN A C 1
ATOM 621 O O . GLN A 1 84 ? -6.960 1.732 13.075 1.00 92.62 84 GLN A O 1
ATOM 626 N N . MET A 1 85 ? -7.370 0.136 14.589 1.00 89.88 85 MET A N 1
ATOM 627 C CA . MET A 1 85 ? -8.818 0.220 14.509 1.00 89.88 85 MET A CA 1
ATOM 628 C C . MET A 1 85 ? -9.405 0.881 15.765 1.00 89.88 85 MET A C 1
ATOM 630 O O . MET A 1 85 ? -8.780 0.860 16.833 1.00 89.88 85 MET A O 1
ATOM 634 N N . PRO A 1 86 ? -10.615 1.464 15.676 1.00 87.62 86 PRO A N 1
ATOM 635 C CA . PRO A 1 86 ? -11.369 1.889 16.853 1.00 87.62 86 PRO A CA 1
ATOM 636 C C . PRO A 1 86 ? -11.499 0.772 17.893 1.00 87.62 86 PRO A C 1
ATOM 638 O O . PRO A 1 86 ? -11.431 -0.412 17.561 1.00 87.62 86 PRO A O 1
ATOM 641 N N . ASP A 1 87 ? -11.751 1.138 19.147 1.00 85.75 87 ASP A N 1
ATOM 642 C CA . ASP A 1 87 ? -11.979 0.138 20.198 1.00 85.75 87 ASP A CA 1
ATOM 643 C C . ASP A 1 87 ? -13.225 -0.719 19.890 1.00 85.75 87 ASP A C 1
ATOM 645 O O . ASP A 1 87 ? -14.084 -0.331 19.095 1.00 85.75 87 ASP A O 1
ATOM 649 N N . ASP A 1 88 ? -13.333 -1.900 20.503 1.00 83.62 88 ASP A N 1
ATOM 650 C CA . ASP A 1 88 ? -14.451 -2.853 20.360 1.00 83.62 88 ASP A CA 1
ATOM 651 C C . ASP A 1 88 ? -14.833 -3.234 18.915 1.00 83.62 88 ASP A C 1
ATOM 653 O O . ASP A 1 88 ? -15.992 -3.528 18.603 1.00 83.62 88 ASP A O 1
ATOM 657 N N . MET A 1 89 ? -13.861 -3.269 18.005 1.00 88.69 89 MET A N 1
ATOM 658 C CA . MET A 1 89 ? -14.091 -3.639 16.604 1.00 88.69 89 MET A CA 1
ATOM 659 C C . MET A 1 89 ? -14.436 -5.116 16.378 1.00 88.69 89 MET A C 1
ATOM 661 O O . MET A 1 89 ? -14.881 -5.486 15.290 1.00 88.69 89 MET A O 1
ATOM 665 N N . GLY A 1 90 ? -14.329 -5.955 17.412 1.00 88.19 90 GLY A N 1
ATOM 666 C CA . GLY A 1 90 ? -14.721 -7.365 17.352 1.00 88.19 90 GLY A CA 1
ATOM 667 C C . GLY A 1 90 ? -16.176 -7.574 16.923 1.00 88.19 90 GLY A C 1
ATOM 668 O O . GLY A 1 90 ? -16.463 -8.486 16.153 1.00 88.19 90 GLY A O 1
ATOM 669 N N . ASP A 1 91 ? -17.104 -6.709 17.338 1.00 89.62 91 ASP A N 1
ATOM 670 C CA . ASP A 1 91 ? -18.512 -6.849 16.947 1.00 89.62 91 ASP A CA 1
ATOM 671 C C . ASP A 1 91 ? -18.756 -6.482 15.478 1.00 89.62 91 ASP A C 1
ATOM 673 O O . ASP A 1 91 ? -19.561 -7.129 14.806 1.00 89.62 91 ASP A O 1
ATOM 677 N N . VAL A 1 92 ? -18.013 -5.509 14.942 1.00 89.88 92 VAL A N 1
ATOM 678 C CA . VAL A 1 92 ? -18.041 -5.185 13.507 1.00 89.88 92 VAL A CA 1
ATOM 679 C C . VAL A 1 92 ? -17.516 -6.363 12.690 1.00 89.88 92 VAL A C 1
ATOM 681 O O . VAL A 1 92 ? -18.164 -6.790 11.735 1.00 89.88 92 VAL A O 1
ATOM 684 N N . ILE A 1 93 ? -16.388 -6.943 13.106 1.00 91.38 93 ILE A N 1
ATOM 685 C CA . ILE A 1 93 ? -15.789 -8.117 12.461 1.00 91.38 93 ILE A CA 1
ATOM 686 C C . ILE A 1 93 ? -16.769 -9.297 12.467 1.00 91.38 93 ILE A C 1
ATOM 688 O O . ILE A 1 93 ? -16.990 -9.906 11.420 1.00 91.38 93 ILE A O 1
ATOM 692 N N . LYS A 1 94 ? -17.461 -9.566 13.581 1.00 90.94 94 LYS A N 1
ATOM 693 C CA . LYS A 1 94 ? -18.492 -10.618 13.643 1.00 90.94 94 LYS A CA 1
ATOM 694 C C . LYS A 1 94 ? -19.665 -10.375 12.698 1.00 90.94 94 LYS A C 1
ATOM 696 O O . LYS A 1 94 ? -20.149 -11.330 12.090 1.00 90.94 94 LYS A O 1
ATOM 701 N N . VAL A 1 95 ? -20.129 -9.130 12.548 1.00 88.94 95 VAL A N 1
ATOM 702 C CA . VAL A 1 95 ? -21.177 -8.799 11.564 1.00 88.94 95 VAL A CA 1
ATOM 703 C C . VAL A 1 95 ? -20.705 -9.115 10.146 1.00 88.94 95 VAL A C 1
ATOM 705 O O . VAL A 1 95 ? -21.468 -9.682 9.363 1.00 88.94 95 VAL A O 1
ATOM 708 N N . ILE A 1 96 ? -19.448 -8.805 9.817 1.00 87.81 96 ILE A N 1
ATOM 709 C CA . ILE A 1 96 ? -18.882 -9.099 8.495 1.00 87.81 96 ILE A CA 1
ATOM 710 C C . ILE A 1 96 ? -18.763 -10.613 8.283 1.00 87.81 96 ILE A C 1
ATOM 712 O O . ILE A 1 96 ? -19.211 -11.109 7.251 1.00 87.81 96 ILE A O 1
ATOM 716 N N . VAL A 1 97 ? -18.246 -11.358 9.265 1.00 89.12 97 VAL A N 1
ATOM 717 C CA . VAL A 1 97 ? -18.154 -12.829 9.216 1.00 89.12 97 VAL A CA 1
ATOM 718 C C . VAL A 1 97 ? -19.535 -13.461 9.024 1.00 89.12 97 VAL A C 1
ATOM 720 O O . VAL A 1 97 ? -19.715 -14.309 8.150 1.00 89.12 97 VAL A O 1
ATOM 723 N N . LYS A 1 98 ? -20.541 -13.018 9.790 1.00 87.31 98 LYS A N 1
ATOM 724 C CA . LYS A 1 98 ? -21.934 -13.466 9.637 1.00 87.31 98 LYS A CA 1
ATOM 725 C C . LYS A 1 98 ? -22.447 -13.186 8.223 1.00 87.31 98 LYS A C 1
ATOM 727 O O . LYS A 1 98 ? -22.981 -14.086 7.584 1.00 87.31 98 LYS A O 1
ATOM 732 N N . SER A 1 99 ? -22.229 -11.973 7.717 1.00 85.19 99 SER A N 1
ATOM 733 C CA . SER A 1 99 ? -22.644 -11.584 6.366 1.00 85.19 99 SER A CA 1
ATOM 734 C C . SER A 1 99 ? -21.993 -12.453 5.284 1.00 85.19 99 SER A C 1
ATOM 736 O O . SER A 1 99 ? -22.671 -12.883 4.353 1.00 85.19 99 SER A O 1
ATOM 738 N N . GLN A 1 100 ? -20.699 -12.762 5.406 1.00 84.50 100 GLN A N 1
ATOM 739 C CA . GLN A 1 100 ? -19.999 -13.661 4.483 1.00 84.50 100 GLN A CA 1
ATOM 740 C C . GLN A 1 100 ? -20.581 -15.079 4.529 1.00 84.50 100 GLN A C 1
ATOM 742 O O . GLN A 1 100 ? -20.888 -15.656 3.481 1.00 84.50 100 GLN A O 1
ATOM 747 N N . LYS A 1 101 ? -20.846 -15.593 5.735 1.00 86.44 101 LYS A N 1
ATOM 748 C CA . LYS A 1 101 ? -21.466 -16.905 5.941 1.00 86.44 101 LYS A CA 1
ATOM 749 C C . LYS A 1 101 ? -22.864 -16.998 5.329 1.00 86.44 101 LYS A C 1
ATOM 751 O O . LYS A 1 101 ? -23.173 -17.996 4.680 1.00 86.44 101 LYS A O 1
ATOM 756 N N . ASP A 1 102 ? -23.683 -15.958 5.472 1.00 82.75 102 ASP A N 1
ATOM 757 C CA . ASP A 1 102 ? -25.024 -15.886 4.872 1.00 82.75 102 ASP A CA 1
ATOM 758 C C . ASP A 1 102 ? -24.982 -15.954 3.330 1.00 82.75 102 ASP A C 1
ATOM 760 O O . ASP A 1 102 ? -25.959 -16.348 2.691 1.00 82.75 102 ASP A O 1
ATOM 764 N N . HIS A 1 103 ? -23.830 -15.641 2.727 1.00 79.81 103 HIS A N 1
ATOM 765 C CA . HIS A 1 103 ? -23.571 -15.737 1.288 1.00 79.81 103 HIS A CA 1
ATOM 766 C C . HIS A 1 103 ? -22.738 -16.967 0.888 1.00 79.81 103 HIS A C 1
ATOM 768 O O . HIS A 1 103 ? -22.309 -17.071 -0.261 1.00 79.81 103 HIS A O 1
ATOM 774 N N . GLY A 1 104 ? -22.536 -17.918 1.805 1.00 86.88 104 GLY A N 1
ATOM 775 C CA . GLY A 1 104 ? -21.821 -19.169 1.543 1.00 86.88 104 GLY A CA 1
ATOM 776 C C . GLY A 1 104 ? -20.297 -19.043 1.513 1.00 86.88 104 GLY A C 1
ATOM 777 O O . GLY A 1 104 ? -19.634 -19.950 1.017 1.00 86.88 104 GLY A O 1
ATOM 778 N N . ILE A 1 105 ? -19.742 -17.940 2.023 1.00 88.19 105 ILE A N 1
ATOM 779 C CA . ILE A 1 105 ? -18.301 -17.755 2.209 1.00 88.19 105 ILE A CA 1
ATOM 780 C C . ILE A 1 105 ? -17.976 -18.108 3.662 1.00 88.19 105 ILE A C 1
ATOM 782 O O . ILE A 1 105 ? -18.425 -17.433 4.589 1.00 88.19 105 ILE A O 1
ATOM 786 N N . GLU A 1 106 ? -17.212 -19.177 3.871 1.00 90.00 106 GLU A N 1
ATOM 787 C CA . GLU A 1 106 ? -16.689 -19.518 5.194 1.00 90.00 106 GLU A CA 1
ATOM 788 C C . GLU A 1 106 ? -15.401 -18.730 5.445 1.00 90.00 106 GLU A C 1
ATOM 790 O O . GLU A 1 106 ? -14.423 -18.886 4.720 1.00 90.00 106 GLU A O 1
ATOM 795 N N . THR A 1 107 ? -15.419 -17.868 6.461 1.00 90.50 107 THR A N 1
ATOM 796 C CA . THR A 1 107 ? -14.243 -17.151 6.961 1.00 90.50 107 THR A CA 1
ATOM 797 C C . THR A 1 107 ? -14.306 -17.090 8.481 1.00 90.50 107 THR A C 1
ATOM 799 O O . THR A 1 107 ? -15.391 -17.099 9.074 1.00 90.50 107 THR A O 1
ATOM 802 N N . THR A 1 108 ? -13.154 -16.980 9.120 1.00 92.12 108 THR A N 1
ATOM 803 C CA . THR A 1 108 ? -13.018 -16.712 10.554 1.00 92.12 108 THR A CA 1
ATOM 804 C C . THR A 1 108 ? -12.706 -15.237 10.819 1.00 92.12 108 THR A C 1
ATOM 806 O O . THR A 1 108 ? -12.280 -14.503 9.928 1.00 92.12 108 THR A O 1
ATOM 809 N N . GLU A 1 109 ? -12.890 -14.780 12.064 1.00 91.75 109 GLU A N 1
ATOM 810 C CA . GLU A 1 109 ? -12.488 -13.420 12.465 1.00 91.75 109 GLU A CA 1
ATOM 811 C C . GLU A 1 109 ? -10.991 -13.178 12.213 1.00 91.75 109 GLU A C 1
ATOM 813 O O . GLU A 1 109 ? -10.609 -12.119 11.722 1.00 91.75 109 GLU A O 1
ATOM 818 N N . GLU A 1 110 ? -10.153 -14.179 12.494 1.00 92.94 110 GLU A N 1
ATOM 819 C CA . GLU A 1 110 ? -8.699 -14.100 12.328 1.00 92.94 110 GLU A CA 1
ATOM 820 C C . GLU A 1 110 ? -8.269 -14.050 10.857 1.00 92.94 110 GLU A C 1
ATOM 822 O O . GLU A 1 110 ? -7.376 -13.284 10.498 1.00 92.94 110 GLU A O 1
ATOM 827 N N . GLU A 1 111 ? -8.908 -14.827 9.979 1.00 91.25 111 GLU A N 1
ATOM 828 C CA . GLU A 1 111 ? -8.672 -14.730 8.531 1.00 91.25 111 GLU A CA 1
ATOM 829 C C . GLU A 1 111 ? -9.079 -13.360 7.996 1.00 91.25 111 GLU A C 1
ATOM 831 O O . GLU A 1 111 ? -8.360 -12.770 7.186 1.00 91.25 111 GLU A O 1
ATOM 836 N N . LEU A 1 112 ? -10.194 -12.821 8.493 1.00 89.12 112 LEU A N 1
ATOM 837 C CA . LEU A 1 112 ? -10.650 -11.497 8.112 1.00 89.12 112 LEU A CA 1
ATOM 838 C C . LEU A 1 112 ? -9.670 -10.412 8.584 1.00 89.12 112 LEU A C 1
ATOM 840 O O . LEU A 1 112 ? -9.265 -9.583 7.773 1.00 89.12 112 LEU A O 1
ATOM 844 N N . ILE A 1 113 ? -9.222 -10.445 9.844 1.00 91.12 113 ILE A N 1
ATOM 845 C CA . ILE A 1 113 ? -8.210 -9.516 10.382 1.00 91.12 113 ILE A CA 1
ATOM 846 C C . ILE A 1 113 ? -6.920 -9.565 9.556 1.00 91.12 113 ILE A C 1
ATOM 848 O O . ILE A 1 113 ? -6.423 -8.524 9.123 1.00 91.12 113 ILE A O 1
ATOM 852 N N . LYS A 1 114 ? -6.413 -10.765 9.250 1.00 89.19 114 LYS A N 1
ATOM 853 C CA . LYS A 1 114 ? -5.239 -10.927 8.379 1.00 89.19 114 LYS A CA 1
ATOM 854 C C . LYS A 1 114 ? -5.468 -10.329 6.994 1.00 89.19 114 LYS A C 1
ATOM 856 O O . LYS A 1 114 ? -4.581 -9.662 6.468 1.00 89.19 114 LYS A O 1
ATOM 861 N N . SER A 1 115 ? -6.655 -10.523 6.420 1.00 85.12 115 SER A N 1
ATOM 862 C CA . SER A 1 115 ? -7.019 -9.941 5.125 1.00 85.12 115 SER A CA 1
ATOM 863 C C . SER A 1 115 ? -7.034 -8.411 5.158 1.00 85.12 115 SER A C 1
ATOM 865 O O . SER A 1 115 ? -6.571 -7.791 4.202 1.00 85.12 115 SER A O 1
ATOM 867 N N . TYR A 1 116 ? -7.517 -7.788 6.238 1.00 83.62 116 TYR A N 1
ATOM 868 C CA . TYR A 1 116 ? -7.482 -6.327 6.404 1.00 83.62 116 TYR A CA 1
ATOM 869 C C . TYR A 1 116 ? -6.060 -5.772 6.399 1.00 83.62 116 TYR A C 1
ATOM 871 O O . TYR A 1 116 ? -5.816 -4.662 5.931 1.00 83.62 116 TYR A O 1
ATOM 879 N N . GLN A 1 117 ? -5.119 -6.552 6.915 1.00 86.81 117 GLN A N 1
ATOM 880 C CA . GLN A 1 117 ? -3.725 -6.158 7.058 1.00 86.81 117 GLN A CA 1
ATOM 881 C C . GLN A 1 117 ? -2.834 -6.734 5.960 1.00 86.81 117 GLN A C 1
ATOM 883 O O . GLN A 1 117 ? -1.610 -6.652 6.053 1.00 86.81 117 GLN A O 1
ATOM 888 N N . TYR A 1 118 ? -3.423 -7.293 4.900 1.00 83.06 118 TYR A N 1
ATOM 889 C CA . TYR A 1 118 ? -2.671 -7.886 3.801 1.00 83.06 118 TYR A CA 1
ATOM 890 C C . TYR A 1 118 ? -1.634 -6.909 3.246 1.00 83.06 118 TYR A C 1
ATOM 892 O O . TYR A 1 118 ? -0.463 -7.248 3.134 1.00 83.06 118 TYR A O 1
ATOM 900 N N . SER A 1 119 ? -2.034 -5.664 2.974 1.00 76.50 119 SER A N 1
ATOM 901 C CA . SER A 1 119 ? -1.135 -4.645 2.429 1.00 76.50 119 SER A CA 1
ATOM 902 C C . SER A 1 119 ? 0.016 -4.305 3.376 1.00 76.50 119 SER A C 1
ATOM 904 O O . SER A 1 119 ? 1.117 -4.045 2.895 1.00 76.50 119 SER A O 1
ATOM 906 N N . LEU A 1 120 ? -0.200 -4.350 4.693 1.00 83.44 120 LEU A N 1
ATOM 907 C CA . LEU A 1 120 ? 0.831 -4.116 5.703 1.00 83.44 120 LEU A CA 1
ATOM 908 C C . LEU A 1 120 ? 1.902 -5.220 5.679 1.00 83.44 120 LEU A C 1
ATOM 910 O O . LEU A 1 120 ? 3.084 -4.899 5.729 1.00 83.44 120 LEU A O 1
ATOM 914 N N . TYR A 1 121 ? 1.503 -6.487 5.524 1.00 81.56 121 TYR A N 1
ATOM 915 C CA . TYR A 1 121 ? 2.398 -7.654 5.624 1.00 81.56 121 TYR A CA 1
ATOM 916 C C . TYR A 1 121 ? 2.806 -8.297 4.284 1.00 81.56 121 TYR A C 1
ATOM 918 O O . TYR A 1 121 ? 3.597 -9.243 4.271 1.00 81.56 121 TYR A O 1
ATOM 926 N N . TYR A 1 122 ? 2.267 -7.835 3.154 1.00 72.69 122 TYR A N 1
ATOM 927 C CA . TYR A 1 122 ? 2.521 -8.433 1.841 1.00 72.69 122 TYR A CA 1
ATOM 928 C C . TYR A 1 122 ? 3.995 -8.329 1.426 1.00 72.69 122 TYR A C 1
ATOM 930 O O . TYR A 1 122 ? 4.564 -7.231 1.437 1.00 72.69 122 TYR A O 1
ATOM 938 N N . GLY A 1 123 ? 4.562 -9.465 0.999 1.00 66.56 123 GLY A N 1
ATOM 939 C CA . GLY A 1 123 ? 5.935 -9.587 0.495 1.00 66.56 123 GLY A CA 1
ATOM 940 C C . GLY A 1 123 ? 7.024 -9.591 1.571 1.00 66.56 123 GLY A C 1
ATOM 941 O O . GLY A 1 123 ? 8.198 -9.557 1.226 1.00 66.56 123 GLY A O 1
ATOM 942 N N . ASP A 1 124 ? 6.650 -9.627 2.852 1.00 63.81 124 ASP A N 1
ATOM 943 C CA . ASP A 1 124 ? 7.552 -9.349 3.976 1.00 63.81 124 ASP A CA 1
ATOM 944 C C . ASP A 1 124 ? 7.723 -10.558 4.912 1.00 63.81 124 ASP A C 1
ATOM 946 O O . ASP A 1 124 ? 7.793 -10.382 6.122 1.00 63.81 124 ASP A O 1
ATOM 950 N N . GLU A 1 125 ? 7.759 -11.798 4.398 1.00 64.69 125 GLU A N 1
ATOM 951 C CA . GLU A 1 125 ? 7.768 -13.038 5.213 1.00 64.69 125 GLU A CA 1
ATOM 952 C C . GLU A 1 125 ? 8.906 -13.120 6.258 1.00 64.69 125 GLU A C 1
ATOM 954 O O . GLU A 1 125 ? 8.684 -13.639 7.355 1.00 64.69 125 GLU A O 1
ATOM 959 N N . ASP A 1 126 ? 10.041 -12.459 6.016 1.00 68.25 126 ASP A N 1
ATOM 960 C CA . ASP A 1 126 ? 11.205 -12.491 6.915 1.00 68.25 126 ASP A CA 1
ATOM 961 C C . ASP A 1 126 ? 11.681 -11.113 7.409 1.00 68.25 126 ASP A C 1
ATOM 963 O O . ASP A 1 126 ? 12.681 -11.024 8.124 1.00 68.25 126 ASP A O 1
ATOM 967 N N . ARG A 1 127 ? 10.996 -10.017 7.058 1.00 72.62 127 ARG A N 1
ATOM 968 C CA . ARG A 1 127 ? 11.480 -8.671 7.393 1.00 72.62 127 ARG A CA 1
ATOM 969 C C . ARG A 1 127 ? 11.309 -8.360 8.877 1.00 72.62 127 ARG A C 1
ATOM 971 O O . ARG A 1 127 ? 10.249 -8.579 9.460 1.00 72.62 127 ARG A O 1
ATOM 978 N N . LYS A 1 128 ? 12.354 -7.775 9.460 1.00 87.69 128 LYS A N 1
ATOM 979 C CA . LYS A 1 128 ? 12.337 -7.16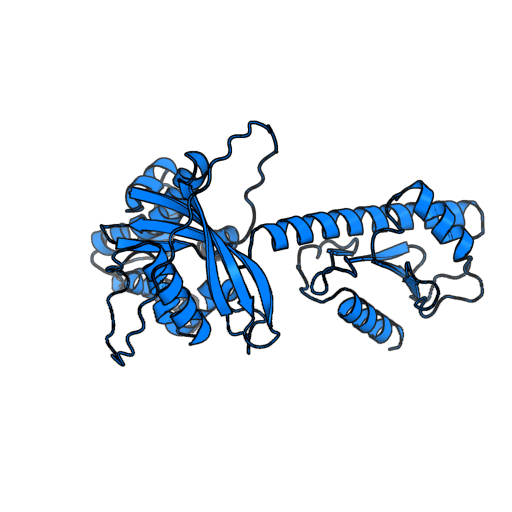3 10.790 1.00 87.69 128 LYS A CA 1
ATOM 980 C C . LYS A 1 128 ? 12.728 -5.706 10.673 1.00 87.69 128 LYS A C 1
ATOM 982 O O . LYS A 1 128 ? 13.705 -5.384 10.002 1.00 87.69 128 LYS A O 1
ATOM 987 N N . ILE A 1 129 ? 11.941 -4.842 11.293 1.00 89.88 129 ILE A N 1
ATOM 988 C CA . ILE A 1 129 ? 12.119 -3.398 11.224 1.00 89.88 129 ILE A CA 1
ATOM 989 C C . ILE A 1 129 ? 12.511 -2.878 12.598 1.00 89.88 129 ILE A C 1
ATOM 991 O O . ILE A 1 129 ? 11.840 -3.173 13.584 1.00 89.88 129 ILE A O 1
ATOM 995 N N . ARG A 1 130 ? 13.545 -2.048 12.669 1.00 92.94 130 ARG A N 1
ATOM 996 C CA . ARG A 1 130 ? 13.865 -1.277 13.869 1.00 92.94 130 ARG A CA 1
ATOM 997 C C . ARG A 1 130 ? 13.611 0.200 13.608 1.00 92.94 130 ARG A C 1
ATOM 999 O O . ARG A 1 130 ? 13.954 0.708 12.548 1.00 92.94 130 ARG A O 1
ATOM 1006 N N . LEU A 1 131 ? 13.005 0.877 14.579 1.00 93.75 131 LEU A N 1
ATOM 1007 C CA . LEU A 1 131 ? 12.958 2.336 14.599 1.00 93.75 131 LEU A CA 1
ATOM 1008 C C . LEU A 1 131 ? 14.322 2.860 15.042 1.00 93.75 131 LEU A C 1
ATOM 1010 O O . LEU A 1 131 ? 14.744 2.532 16.152 1.00 93.75 131 LEU A O 1
ATOM 1014 N N . ASP A 1 132 ? 14.974 3.665 14.207 1.00 90.88 132 ASP A N 1
ATOM 1015 C CA . ASP A 1 132 ? 16.183 4.380 14.613 1.00 90.88 132 ASP A CA 1
ATOM 1016 C C . ASP A 1 132 ? 15.801 5.655 15.376 1.00 90.88 132 ASP A C 1
ATOM 1018 O O . ASP A 1 132 ? 15.996 5.745 16.590 1.00 90.88 132 ASP A O 1
ATOM 1022 N N . HIS A 1 133 ? 15.141 6.599 14.699 1.00 90.38 133 HIS A N 1
ATOM 1023 C CA . HIS A 1 133 ? 14.599 7.803 15.326 1.00 90.38 133 HIS A CA 1
ATOM 1024 C C . HIS A 1 133 ? 13.407 8.392 14.555 1.00 90.38 133 HIS A C 1
ATOM 1026 O O . HIS A 1 133 ? 13.136 8.051 13.404 1.00 90.38 133 HIS A O 1
ATOM 1032 N N . ILE A 1 134 ? 12.673 9.296 15.211 1.00 91.06 134 ILE A N 1
ATOM 1033 C CA . ILE A 1 134 ? 11.631 10.115 14.578 1.00 91.06 134 ILE A CA 1
ATOM 1034 C C . ILE A 1 134 ? 12.299 11.351 13.963 1.00 91.06 134 ILE A C 1
ATOM 1036 O O . ILE A 1 134 ? 12.965 12.105 14.672 1.00 91.06 134 ILE A O 1
ATOM 1040 N N . ILE A 1 135 ? 12.100 11.557 12.661 1.00 82.25 135 ILE A N 1
ATOM 1041 C CA . ILE A 1 135 ? 12.618 12.700 11.897 1.00 82.25 135 ILE A CA 1
ATOM 1042 C C . ILE A 1 135 ? 11.730 13.926 12.130 1.00 82.25 135 ILE A C 1
ATOM 1044 O O . ILE A 1 135 ? 12.227 15.001 12.471 1.00 82.25 135 ILE A O 1
ATOM 1048 N N . SER A 1 136 ? 10.412 13.770 11.975 1.00 80.00 136 SER A N 1
ATOM 1049 C CA . SER A 1 136 ? 9.432 14.820 12.265 1.00 80.00 136 SER A CA 1
ATOM 1050 C C . SER A 1 136 ? 8.111 14.247 12.777 1.00 80.00 136 SER A C 1
ATOM 1052 O O . SER A 1 136 ? 7.779 13.084 12.547 1.00 80.00 136 SER A O 1
ATOM 1054 N N . SER A 1 137 ? 7.368 15.076 13.510 1.00 88.19 137 SER A N 1
ATOM 1055 C CA . SER A 1 137 ? 5.998 14.806 13.950 1.00 88.19 137 SER A CA 1
ATOM 1056 C C . SER A 1 137 ? 5.218 16.105 13.823 1.00 88.19 137 SER A C 1
ATOM 1058 O O . SER A 1 137 ? 5.268 16.976 14.696 1.00 88.19 137 SER A O 1
ATOM 1060 N N . ASP A 1 138 ? 4.557 16.252 12.685 1.00 82.56 138 ASP A N 1
ATOM 1061 C CA . ASP A 1 138 ? 3.841 17.464 12.321 1.00 82.56 138 ASP A CA 1
ATOM 1062 C C . ASP A 1 138 ? 2.335 17.227 12.485 1.00 82.56 138 ASP A C 1
ATOM 1064 O O . ASP A 1 138 ? 1.841 16.161 12.104 1.00 82.56 138 ASP A O 1
ATOM 1068 N N . PRO A 1 139 ? 1.566 18.172 13.058 1.00 87.25 139 PRO A N 1
ATOM 1069 C CA . PRO A 1 139 ? 0.114 18.050 13.095 1.00 87.25 139 PRO A CA 1
ATOM 1070 C C . PRO A 1 139 ? -0.440 17.847 11.682 1.00 87.25 139 PRO A C 1
ATOM 1072 O O . PRO A 1 139 ? -0.059 18.573 10.764 1.00 87.25 139 PRO A O 1
ATOM 1075 N N . ALA A 1 140 ? -1.350 16.886 11.526 1.00 80.81 140 ALA A N 1
ATOM 1076 C CA . ALA A 1 140 ? -2.055 16.675 10.270 1.00 80.81 140 ALA A CA 1
ATOM 1077 C C . ALA A 1 140 ? -2.831 17.943 9.892 1.00 80.81 140 ALA A C 1
ATOM 1079 O O . ALA A 1 140 ? -3.428 18.600 10.757 1.00 80.81 140 ALA A O 1
ATOM 1080 N N . ASP A 1 141 ? -2.833 18.287 8.608 1.00 81.00 141 ASP A N 1
ATOM 1081 C CA . ASP A 1 141 ? -3.588 19.440 8.136 1.00 81.00 141 ASP A CA 1
ATOM 1082 C C . ASP A 1 141 ? -5.109 19.206 8.229 1.00 81.00 141 ASP A C 1
ATOM 1084 O O . ASP A 1 141 ? -5.594 18.106 8.510 1.00 81.00 141 ASP A O 1
ATOM 1088 N N . GLU A 1 142 ? -5.901 20.263 8.022 1.00 80.88 142 GLU A N 1
ATOM 1089 C CA . GLU A 1 142 ? -7.361 20.174 8.146 1.00 80.88 142 GLU A CA 1
ATOM 1090 C C . GLU A 1 142 ? -7.988 19.153 7.183 1.00 80.88 142 GLU A C 1
ATOM 1092 O O . GLU A 1 142 ? -8.981 18.515 7.536 1.00 80.88 142 GLU A O 1
ATOM 1097 N N . SER A 1 143 ? -7.428 18.993 5.979 1.00 79.12 143 SER A N 1
ATOM 1098 C CA . SER A 1 143 ? -7.911 18.032 4.987 1.00 79.12 143 SER A CA 1
ATOM 1099 C C . SER A 1 143 ? -7.537 16.609 5.388 1.00 79.12 143 SER A C 1
ATOM 1101 O O . SER A 1 143 ? -8.394 15.731 5.353 1.00 79.12 143 SER A O 1
ATOM 1103 N N . GLU A 1 144 ? -6.290 16.378 5.794 1.00 79.31 144 GLU A N 1
ATOM 1104 C CA . GLU A 1 144 ? -5.810 15.073 6.256 1.00 79.31 144 GLU A CA 1
ATOM 1105 C C . GLU A 1 144 ? -6.585 14.603 7.490 1.00 79.31 144 GLU A C 1
ATOM 1107 O O . GLU A 1 144 ? -7.056 13.466 7.549 1.00 79.31 144 GLU A O 1
ATOM 1112 N N . LEU A 1 145 ? -6.781 15.493 8.467 1.00 86.94 145 LEU A N 1
ATOM 1113 C CA . LEU A 1 145 ? -7.556 15.199 9.668 1.00 86.94 145 LEU A CA 1
ATOM 1114 C C . LEU A 1 145 ? -9.022 14.895 9.334 1.00 86.94 145 LEU A C 1
ATOM 1116 O O . LEU A 1 145 ? -9.614 14.010 9.955 1.00 86.94 145 LEU A O 1
ATOM 1120 N N . ALA A 1 146 ? -9.620 15.609 8.376 1.00 84.44 146 ALA A N 1
ATOM 1121 C CA . ALA A 1 146 ? -10.982 15.335 7.926 1.00 84.44 146 ALA A CA 1
ATOM 1122 C C . ALA A 1 146 ? -11.098 13.947 7.275 1.00 84.44 146 ALA A C 1
ATOM 1124 O O . ALA A 1 146 ? -12.008 13.197 7.632 1.00 84.44 146 ALA A O 1
ATOM 1125 N N . ASP A 1 147 ? -10.154 13.578 6.405 1.00 84.50 147 ASP A N 1
ATOM 1126 C CA . ASP A 1 147 ? -10.124 12.268 5.746 1.00 84.50 147 ASP A CA 1
ATOM 1127 C C . ASP A 1 147 ? -9.942 11.133 6.774 1.00 84.50 147 ASP A C 1
ATOM 1129 O O . ASP A 1 147 ? -10.664 10.133 6.755 1.00 84.50 147 ASP A O 1
ATOM 1133 N N . LEU A 1 148 ? -9.033 11.305 7.741 1.00 88.25 148 LEU A N 1
ATOM 1134 C CA . LEU A 1 148 ? -8.832 10.354 8.842 1.00 88.25 148 LEU A CA 1
ATOM 1135 C C . LEU A 1 148 ? -10.100 10.185 9.690 1.00 88.25 148 LEU A C 1
ATOM 1137 O O . LEU A 1 148 ? -10.478 9.057 10.024 1.00 88.25 148 LEU A O 1
ATOM 1141 N N . LYS A 1 149 ? -10.784 11.291 10.009 1.00 92.19 149 LYS A N 1
ATOM 1142 C CA . LYS A 1 149 ? -12.055 11.275 10.745 1.00 92.19 149 LYS A CA 1
ATOM 1143 C C . LYS A 1 149 ? -13.162 10.593 9.956 1.00 92.19 149 LYS A C 1
ATOM 1145 O O . LYS A 1 149 ? -13.902 9.810 10.538 1.00 92.19 149 LYS A O 1
ATOM 1150 N N . GLU A 1 150 ? -13.285 10.839 8.658 1.00 88.38 150 GLU A N 1
ATOM 1151 C CA . GLU A 1 150 ? -14.272 10.147 7.824 1.00 88.38 150 GLU A CA 1
ATOM 1152 C C . GLU A 1 150 ? -14.041 8.625 7.854 1.00 88.38 150 GLU A C 1
ATOM 1154 O O . GLU A 1 150 ? -14.967 7.858 8.133 1.00 88.38 150 GLU A O 1
ATOM 1159 N N . ASN A 1 151 ? -12.788 8.195 7.677 1.00 83.69 151 ASN A N 1
ATOM 1160 C CA . ASN A 1 151 ? -12.415 6.780 7.643 1.00 83.69 151 ASN A CA 1
ATOM 1161 C C . ASN A 1 151 ? -12.691 6.067 8.977 1.00 83.69 151 ASN A C 1
ATOM 1163 O O . ASN A 1 151 ? -13.331 5.015 9.004 1.00 83.69 151 ASN A O 1
ATOM 1167 N N . PHE A 1 152 ? -12.260 6.644 10.104 1.00 88.44 152 PHE A N 1
ATOM 1168 C CA . PHE A 1 152 ? -12.536 6.079 11.433 1.00 88.44 152 PHE A CA 1
ATOM 1169 C C . PHE A 1 152 ? -14.014 6.188 11.817 1.00 88.44 152 PHE A C 1
ATOM 1171 O O . PHE A 1 152 ? -14.572 5.298 12.465 1.00 88.44 152 PHE A O 1
ATOM 1178 N N . GLY A 1 153 ? -14.666 7.271 11.397 1.00 88.38 153 GLY A N 1
ATOM 1179 C CA . GLY A 1 153 ? -16.071 7.543 11.657 1.00 88.38 153 GLY A CA 1
ATOM 1180 C C . GLY A 1 153 ? -16.997 6.491 11.070 1.00 88.38 153 GLY A C 1
ATOM 1181 O O . GLY A 1 153 ? -18.001 6.145 11.690 1.00 88.38 153 GLY A O 1
ATOM 1182 N N . MET A 1 154 ? -16.631 5.898 9.932 1.00 86.38 154 MET A N 1
ATOM 1183 C CA . MET A 1 154 ? -17.388 4.794 9.344 1.00 86.38 154 MET A CA 1
ATOM 1184 C C . MET A 1 154 ? -17.523 3.631 10.330 1.00 86.38 154 MET A C 1
ATOM 1186 O O . MET A 1 154 ? -18.626 3.150 10.587 1.00 86.38 154 MET A O 1
ATOM 1190 N N . PHE A 1 155 ? -16.415 3.199 10.925 1.00 87.69 155 PHE A N 1
ATOM 1191 C CA . PHE A 1 155 ? -16.417 2.114 11.900 1.00 87.69 155 PHE A CA 1
ATOM 1192 C C . PHE A 1 155 ? -17.189 2.490 13.169 1.00 87.69 155 PHE A C 1
ATOM 1194 O O . PHE A 1 155 ? -17.966 1.680 13.680 1.00 87.69 155 PHE A O 1
ATOM 1201 N N . GLY A 1 156 ? -17.047 3.734 13.637 1.00 87.94 156 GLY A N 1
ATOM 1202 C CA . GLY A 1 156 ? -17.832 4.260 14.755 1.00 87.94 156 GLY A CA 1
ATOM 1203 C C . GLY A 1 156 ? -19.342 4.238 14.488 1.00 87.94 156 GLY A C 1
ATOM 1204 O O . GLY A 1 156 ? -20.119 3.824 15.352 1.00 87.94 156 GLY A O 1
ATOM 1205 N N . TYR A 1 157 ? -19.766 4.598 13.274 1.00 89.88 157 TYR A N 1
ATOM 1206 C CA . TYR A 1 157 ? -21.166 4.532 12.860 1.00 89.88 157 TYR A CA 1
ATOM 1207 C C . TYR A 1 157 ? -21.684 3.089 12.850 1.00 89.88 157 TYR A C 1
ATOM 1209 O O . TYR A 1 157 ? -22.733 2.811 13.433 1.00 89.88 157 TYR A O 1
ATOM 1217 N N . VAL A 1 158 ? -20.939 2.153 12.250 1.00 89.50 158 VAL A N 1
ATOM 1218 C CA . VAL A 1 158 ? -21.318 0.730 12.219 1.00 89.50 158 VAL A CA 1
ATOM 1219 C C . VAL A 1 158 ? -21.444 0.175 13.639 1.00 89.50 158 VAL A C 1
ATOM 1221 O O . VAL A 1 158 ? -22.437 -0.481 13.953 1.00 89.50 158 VAL A O 1
ATOM 1224 N N . ARG A 1 159 ? -20.499 0.487 14.536 1.00 89.38 159 ARG A N 1
ATOM 1225 C CA . ARG A 1 159 ? -20.575 0.101 15.956 1.00 89.38 159 ARG A CA 1
ATOM 1226 C C . ARG A 1 159 ? -21.841 0.631 16.621 1.00 89.38 159 ARG A C 1
ATOM 1228 O O . ARG A 1 159 ? -22.559 -0.128 17.274 1.00 89.38 159 ARG A O 1
ATOM 1235 N N . LYS A 1 160 ? -22.147 1.916 16.424 1.00 89.81 160 LYS A N 1
ATOM 1236 C CA . LYS A 1 160 ? -23.383 2.517 16.933 1.00 89.81 160 LYS A CA 1
ATOM 1237 C C . LYS A 1 160 ? -24.619 1.798 16.389 1.00 89.81 160 LYS A C 1
ATOM 1239 O O . LYS A 1 160 ? -25.521 1.488 17.162 1.00 89.81 160 LYS A O 1
ATOM 1244 N N . TYR A 1 161 ? -24.654 1.504 15.093 1.00 90.69 161 TYR A N 1
ATOM 1245 C CA . TYR A 1 161 ? -25.768 0.799 14.466 1.00 90.69 161 TYR A CA 1
ATOM 1246 C C . TYR A 1 161 ? -25.981 -0.594 15.077 1.00 90.69 161 TYR A C 1
ATOM 1248 O O . TYR A 1 161 ? -27.108 -0.959 15.412 1.00 90.69 161 TYR A O 1
ATOM 1256 N N . ILE A 1 162 ? -24.901 -1.357 15.285 1.00 91.38 162 ILE A N 1
ATOM 1257 C CA . ILE A 1 162 ? -24.950 -2.673 15.943 1.00 91.38 162 ILE A CA 1
ATOM 1258 C C . ILE A 1 162 ? -25.557 -2.552 17.346 1.00 91.38 162 ILE A C 1
ATOM 1260 O O . ILE A 1 162 ? -26.441 -3.335 17.713 1.00 91.38 162 ILE A O 1
ATOM 1264 N N . ALA A 1 163 ? -25.119 -1.556 18.119 1.00 91.75 163 ALA A N 1
ATOM 1265 C CA . ALA A 1 163 ? -25.642 -1.299 19.455 1.00 91.75 163 ALA A CA 1
ATOM 1266 C C . ALA A 1 163 ? -27.133 -0.915 19.427 1.00 91.75 163 ALA A C 1
ATOM 1268 O O . ALA A 1 163 ? -27.926 -1.496 20.171 1.00 91.75 163 ALA A O 1
ATOM 1269 N N . ASP A 1 164 ? -27.539 -0.015 18.527 1.00 93.06 164 ASP A N 1
ATOM 1270 C CA . ASP A 1 164 ? -28.927 0.449 18.383 1.00 93.06 164 ASP A CA 1
ATOM 1271 C C . ASP A 1 164 ? -29.882 -0.684 17.964 1.00 93.06 164 ASP A C 1
ATOM 1273 O O . ASP A 1 164 ? -31.040 -0.723 18.388 1.00 93.06 164 ASP A O 1
ATOM 1277 N N . LYS A 1 165 ? -29.402 -1.647 17.166 1.00 93.81 165 LYS A N 1
ATOM 1278 C CA . LYS A 1 165 ? -30.159 -2.855 16.791 1.00 93.81 165 LYS A CA 1
ATOM 1279 C C . LYS A 1 165 ? -30.156 -3.935 17.875 1.00 93.81 165 LYS A C 1
ATOM 1281 O O . LYS A 1 165 ? -30.884 -4.922 17.761 1.00 93.81 165 LYS A O 1
ATOM 1286 N N . GLY A 1 166 ? -29.411 -3.737 18.961 1.00 92.38 166 GLY A N 1
ATOM 1287 C CA . GLY A 1 166 ? -29.391 -4.619 20.123 1.00 92.38 166 GLY A CA 1
ATOM 1288 C C . GLY A 1 166 ? -28.471 -5.830 19.977 1.00 92.38 166 GLY A C 1
ATOM 1289 O O . GLY A 1 166 ? -28.809 -6.885 20.528 1.00 92.38 166 GLY A O 1
ATOM 1290 N N . GLY A 1 167 ? -27.362 -5.674 19.244 1.00 92.44 167 GLY A N 1
ATOM 1291 C CA . GLY A 1 167 ? -26.265 -6.638 19.127 1.00 92.44 167 GLY A CA 1
ATOM 1292 C C . GLY A 1 167 ? -26.094 -7.246 17.732 1.00 92.44 167 GLY A C 1
ATOM 1293 O O . GLY A 1 167 ? -27.001 -7.212 16.899 1.00 92.44 167 GLY A O 1
ATOM 1294 N N . VAL A 1 168 ? -24.922 -7.852 17.510 1.00 90.06 168 VAL A N 1
ATOM 1295 C CA . VAL A 1 168 ? -24.472 -8.476 16.247 1.00 90.06 168 VAL A CA 1
ATOM 1296 C C . VAL A 1 168 ? -25.534 -9.388 15.620 1.00 90.06 168 VAL A C 1
ATOM 1298 O O . VAL A 1 168 ? -25.807 -9.309 14.422 1.00 90.06 168 VAL A O 1
ATOM 1301 N N . ASP A 1 169 ? -26.188 -10.226 16.426 1.00 89.81 169 ASP A N 1
ATOM 1302 C CA . ASP A 1 169 ? -27.141 -11.225 15.929 1.00 89.81 169 ASP A CA 1
ATOM 1303 C C . ASP A 1 169 ? -28.380 -10.610 15.271 1.00 89.81 169 ASP A C 1
ATOM 1305 O O . ASP A 1 169 ? -28.970 -11.221 14.377 1.00 89.81 169 ASP A O 1
ATOM 1309 N N . LYS A 1 170 ? -28.756 -9.393 15.676 1.00 91.69 170 LYS A N 1
ATOM 1310 C CA . LYS A 1 170 ? -29.958 -8.692 15.203 1.00 91.69 170 LYS A CA 1
ATOM 1311 C C . LYS A 1 170 ? -29.702 -7.787 14.004 1.00 91.69 170 LYS A C 1
ATOM 1313 O O . LYS A 1 170 ? -30.655 -7.256 13.441 1.00 91.69 170 LYS A O 1
ATOM 1318 N N . VAL A 1 171 ? -28.441 -7.603 13.624 1.00 90.62 171 VAL A N 1
ATOM 1319 C CA . VAL A 1 171 ? -28.079 -6.807 12.455 1.00 90.62 171 VAL A CA 1
ATOM 1320 C C . VAL A 1 171 ? -28.354 -7.602 11.182 1.00 90.62 171 VAL A C 1
ATOM 1322 O O . VAL A 1 171 ? -27.902 -8.744 11.032 1.00 90.62 171 VAL A O 1
ATOM 1325 N N . ASP A 1 172 ? -29.093 -6.967 10.274 1.00 87.25 172 ASP A N 1
ATOM 1326 C CA . ASP A 1 172 ? -29.222 -7.351 8.871 1.00 87.25 172 ASP A CA 1
ATOM 1327 C C . ASP A 1 172 ? -28.169 -6.573 8.070 1.00 87.25 172 ASP A C 1
ATOM 1329 O O . ASP A 1 172 ? -28.184 -5.340 8.030 1.00 87.25 172 ASP A O 1
ATOM 1333 N N . SER A 1 173 ? -27.234 -7.288 7.443 1.00 81.06 173 SER A N 1
ATOM 1334 C CA . SER A 1 173 ? -26.139 -6.671 6.689 1.00 81.06 173 SER A CA 1
ATOM 1335 C C . SER A 1 173 ? -26.618 -5.901 5.455 1.00 81.06 173 SER A C 1
ATOM 1337 O O . SER A 1 173 ? -26.002 -4.905 5.081 1.00 81.06 173 SER A O 1
ATOM 1339 N N . SER A 1 174 ? -27.740 -6.302 4.851 1.00 81.56 174 SER A N 1
ATOM 1340 C CA . SER A 1 174 ? -28.338 -5.601 3.709 1.00 81.56 174 SER A CA 1
ATOM 1341 C C . SER A 1 174 ? -29.069 -4.324 4.125 1.00 81.56 174 SER A C 1
ATOM 1343 O O . SER A 1 174 ? -29.225 -3.411 3.313 1.00 81.56 174 SER A O 1
ATOM 1345 N N . GLU A 1 175 ? -29.576 -4.263 5.357 1.00 87.38 175 GLU A N 1
ATOM 1346 C CA . GLU A 1 175 ? -30.138 -3.036 5.929 1.00 87.38 175 GLU A CA 1
ATOM 1347 C C . GLU A 1 175 ? -29.022 -2.068 6.330 1.00 87.38 175 GLU A C 1
ATOM 1349 O O . GLU A 1 175 ? -29.087 -0.893 5.973 1.00 87.38 175 GLU A O 1
ATOM 1354 N N . LEU A 1 176 ? -27.973 -2.578 6.984 1.00 85.50 176 LEU A N 1
ATOM 1355 C CA . LEU A 1 176 ? -26.790 -1.807 7.362 1.00 85.50 176 LEU A CA 1
ATOM 1356 C C . LEU A 1 176 ? -26.157 -1.098 6.154 1.00 85.50 176 LEU A C 1
ATOM 1358 O O . LEU A 1 176 ? -25.894 0.094 6.238 1.00 85.50 176 LEU A O 1
ATOM 1362 N N . ASP A 1 177 ? -25.962 -1.794 5.030 1.00 81.38 177 ASP A N 1
ATOM 1363 C CA . ASP A 1 177 ? -25.380 -1.215 3.806 1.00 81.38 177 ASP A CA 1
ATOM 1364 C C . ASP A 1 177 ? -26.206 -0.035 3.254 1.00 81.38 177 ASP A C 1
ATOM 1366 O O . ASP A 1 177 ? -25.664 0.998 2.849 1.00 81.38 177 ASP A O 1
ATOM 1370 N N . LYS A 1 178 ? -27.540 -0.147 3.298 1.00 85.56 178 LYS A N 1
ATOM 1371 C CA . LYS A 1 178 ? -28.454 0.918 2.853 1.00 85.56 178 LYS A CA 1
ATOM 1372 C C . LYS A 1 178 ? -28.439 2.121 3.785 1.00 85.56 178 LYS A C 1
ATOM 1374 O O . LYS A 1 178 ? -28.430 3.250 3.305 1.00 85.56 178 LYS A O 1
ATOM 1379 N N . GLU A 1 179 ? -28.484 1.867 5.088 1.00 86.50 179 GLU A N 1
ATOM 1380 C CA . GLU A 1 179 ? -28.458 2.899 6.127 1.00 86.50 179 GLU A CA 1
ATOM 1381 C C . GLU A 1 179 ? -27.133 3.657 6.081 1.00 86.50 179 GLU A C 1
ATOM 1383 O O . GLU A 1 179 ? -27.128 4.880 5.976 1.00 86.50 179 GLU A O 1
ATOM 1388 N N . TYR A 1 180 ? -26.019 2.927 6.017 1.00 81.12 180 TYR A N 1
ATOM 1389 C CA . TYR A 1 180 ? -24.678 3.478 5.861 1.00 81.12 180 TYR A CA 1
ATOM 1390 C C . TYR A 1 180 ? -24.548 4.356 4.609 1.00 81.12 180 TYR A C 1
ATOM 1392 O O . TYR A 1 180 ? -24.120 5.504 4.705 1.00 81.12 180 TYR A O 1
ATOM 1400 N N . SER A 1 181 ? -24.987 3.860 3.448 1.00 81.75 181 SER A N 1
ATOM 1401 C CA . SER A 1 181 ? -24.919 4.603 2.179 1.00 81.75 181 SER A CA 1
ATOM 1402 C C . SER A 1 181 ? -25.750 5.894 2.174 1.00 81.75 181 SER A C 1
ATOM 1404 O O . SER A 1 181 ? -25.560 6.748 1.306 1.00 81.75 181 SER A O 1
ATOM 1406 N N . ALA A 1 182 ? -26.694 6.037 3.108 1.00 86.50 182 ALA A N 1
ATOM 1407 C CA . ALA A 1 182 ? -27.523 7.227 3.257 1.00 86.50 182 ALA A CA 1
ATOM 1408 C C . ALA A 1 182 ? -26.922 8.273 4.212 1.00 86.50 182 ALA A C 1
ATOM 1410 O O . ALA A 1 182 ? -27.432 9.396 4.263 1.00 86.50 182 ALA A O 1
ATOM 1411 N N . VAL A 1 183 ? -25.862 7.941 4.961 1.00 83.62 183 VAL A N 1
ATOM 1412 C CA . VAL A 1 183 ? -25.236 8.870 5.907 1.00 83.62 183 VAL A CA 1
ATOM 1413 C C . VAL A 1 183 ? -24.318 9.843 5.157 1.00 83.62 183 VAL A C 1
ATOM 1415 O O . VAL A 1 183 ? -23.396 9.413 4.463 1.00 83.62 183 VAL A O 1
ATOM 1418 N N . PRO A 1 184 ? -24.515 11.166 5.301 1.00 85.12 184 PRO A N 1
ATOM 1419 C CA . PRO A 1 184 ? -23.578 12.151 4.771 1.00 85.12 184 PRO A CA 1
ATOM 1420 C C . PRO A 1 184 ? -22.168 11.979 5.358 1.00 85.12 184 PRO A C 1
ATOM 1422 O O . PRO A 1 184 ? -22.018 11.737 6.556 1.00 85.12 184 PRO A O 1
ATOM 1425 N N . LYS A 1 185 ? -21.124 12.143 4.538 1.00 76.94 185 LYS A N 1
ATOM 1426 C CA . LYS A 1 185 ? -19.714 11.976 4.951 1.00 76.94 185 LYS A CA 1
ATOM 1427 C C . LYS A 1 185 ? -19.321 12.848 6.150 1.00 76.94 185 LYS A C 1
ATOM 1429 O O . LYS A 1 185 ? -18.660 12.381 7.073 1.00 76.94 185 LYS A O 1
ATOM 1434 N N . ASP A 1 186 ? -19.794 14.090 6.181 1.00 79.06 186 ASP A N 1
ATOM 1435 C CA . ASP A 1 186 ? -19.578 15.026 7.289 1.00 79.06 186 ASP A CA 1
ATOM 1436 C C . ASP A 1 186 ? -20.201 14.532 8.603 1.00 79.06 186 ASP A C 1
ATOM 1438 O O . ASP A 1 186 ? -19.652 14.772 9.675 1.00 79.06 186 ASP A O 1
ATOM 1442 N N . LYS A 1 187 ? -21.304 13.779 8.525 1.00 87.44 187 LYS A N 1
ATOM 1443 C CA . LYS A 1 187 ? -21.929 13.131 9.684 1.00 87.44 187 LYS A CA 1
ATOM 1444 C C . LYS A 1 187 ? -21.202 11.866 10.108 1.00 87.44 187 LYS A C 1
ATOM 1446 O O . LYS A 1 187 ? -21.151 11.580 11.299 1.00 87.44 187 LYS A O 1
ATOM 1451 N N . ILE A 1 188 ? -20.612 11.133 9.166 1.00 86.00 188 ILE A N 1
ATOM 1452 C CA . ILE A 1 188 ? -19.791 9.957 9.472 1.00 86.00 188 ILE A CA 1
ATOM 1453 C C . ILE A 1 188 ? -18.592 10.361 10.341 1.00 86.00 188 ILE A C 1
ATOM 1455 O O . ILE A 1 188 ? -18.331 9.719 11.356 1.00 86.00 188 ILE A O 1
ATOM 1459 N N . ALA A 1 189 ? -17.920 11.465 10.007 1.00 88.00 189 ALA A N 1
ATOM 1460 C CA . ALA A 1 189 ? -16.757 11.960 10.745 1.00 88.00 189 ALA A CA 1
ATOM 1461 C C . ALA A 1 189 ? -17.029 12.252 12.240 1.00 88.00 189 ALA A C 1
ATOM 1463 O O . ALA A 1 189 ? -16.120 12.128 13.068 1.00 88.00 189 ALA A O 1
ATOM 1464 N N . GLU A 1 190 ? -18.274 12.583 12.613 1.00 89.25 190 GLU A N 1
ATOM 1465 C CA . GLU A 1 190 ? -18.688 12.815 14.009 1.00 89.25 190 GLU A CA 1
ATOM 1466 C C . GLU A 1 190 ? -18.557 11.551 14.883 1.00 89.25 190 GLU A C 1
ATOM 1468 O O . GLU A 1 190 ? -18.411 11.656 16.100 1.00 89.25 190 GLU A O 1
ATOM 1473 N N . TYR A 1 191 ? -18.548 10.356 14.282 1.00 88.81 191 TYR A N 1
ATOM 1474 C CA . TYR A 1 191 ? -18.401 9.077 14.989 1.00 88.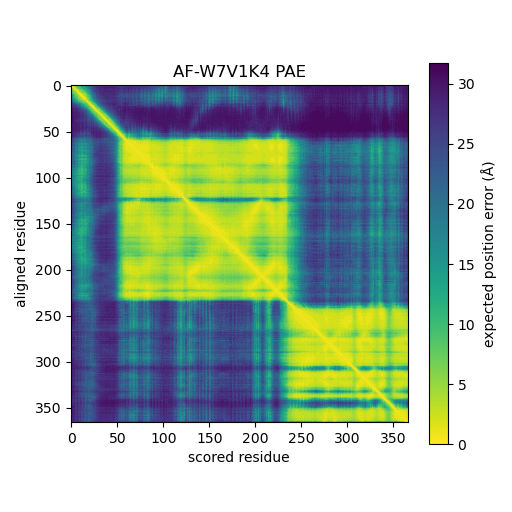81 191 TYR A CA 1
ATOM 1475 C C . TYR A 1 191 ? -16.946 8.616 15.143 1.00 88.81 191 TYR A C 1
ATOM 1477 O O . TYR A 1 191 ? -16.697 7.530 15.663 1.00 88.81 191 TYR A O 1
ATOM 1485 N N . SER A 1 192 ? -15.978 9.407 14.677 1.00 90.44 192 SER A N 1
ATOM 1486 C CA . SER A 1 192 ? -14.584 8.969 14.554 1.00 90.44 192 SER A CA 1
ATOM 1487 C C . SER A 1 192 ? -13.847 8.777 15.867 1.00 90.44 192 SER A C 1
ATOM 1489 O O . SER A 1 192 ? -12.898 8.010 15.883 1.00 90.44 192 SER A O 1
ATOM 1491 N N . GLY A 1 193 ? -14.215 9.491 16.935 1.00 90.00 193 GLY A N 1
ATOM 1492 C CA . GLY A 1 193 ? -13.469 9.502 18.201 1.00 90.00 193 GLY A CA 1
ATOM 1493 C C . GLY A 1 193 ? -12.064 10.122 18.127 1.00 90.00 193 GLY A C 1
ATOM 1494 O O . GLY A 1 193 ? -11.386 10.185 19.150 1.00 90.00 193 GLY A O 1
ATOM 1495 N N . ILE A 1 194 ? -11.632 10.596 16.950 1.00 92.94 194 ILE A N 1
ATOM 1496 C CA . ILE A 1 194 ? -10.320 11.219 16.746 1.00 92.94 194 ILE A CA 1
ATOM 1497 C C . ILE A 1 194 ? -10.366 12.675 17.223 1.00 92.94 194 ILE A C 1
ATOM 1499 O O . ILE A 1 194 ? -11.193 13.468 16.757 1.00 92.94 194 ILE A O 1
ATOM 1503 N N . THR A 1 195 ? -9.454 13.054 18.115 1.00 93.25 195 THR A N 1
ATOM 1504 C CA . THR A 1 195 ? -9.290 14.438 18.585 1.00 93.25 195 THR A CA 1
ATOM 1505 C C . THR A 1 195 ? -8.313 15.209 17.709 1.00 93.25 195 THR A C 1
ATOM 1507 O O . THR A 1 195 ? -8.653 16.283 17.208 1.00 93.25 195 THR A O 1
ATOM 1510 N N . ASP A 1 196 ? -7.146 14.621 17.472 1.00 93.56 196 ASP A N 1
ATOM 1511 C CA . ASP A 1 196 ? -6.028 15.161 16.707 1.00 93.56 196 ASP A CA 1
ATOM 1512 C C . ASP A 1 196 ? -5.307 14.032 15.955 1.00 93.56 196 ASP A C 1
ATOM 1514 O O . ASP A 1 196 ? -5.561 12.844 16.167 1.00 93.56 196 ASP A O 1
ATOM 1518 N N . ALA A 1 197 ? -4.446 14.411 15.018 1.00 92.62 197 ALA A N 1
ATOM 1519 C CA . ALA A 1 197 ? -3.605 13.486 14.280 1.00 92.62 197 ALA A CA 1
ATOM 1520 C C . ALA A 1 197 ? -2.274 14.159 13.958 1.00 92.62 197 ALA A C 1
ATOM 1522 O O . ALA A 1 197 ? -2.219 15.375 13.770 1.00 92.62 197 ALA A O 1
ATOM 1523 N N . TYR A 1 198 ? -1.221 13.357 13.879 1.00 89.19 198 TYR A N 1
ATOM 1524 C CA . TYR A 1 198 ? 0.131 13.806 13.577 1.00 89.19 198 TYR A CA 1
ATOM 1525 C C . TYR A 1 198 ? 0.713 12.923 12.486 1.00 89.19 198 TYR A C 1
ATOM 1527 O O . TYR A 1 198 ? 0.686 11.699 12.616 1.00 89.19 198 TYR A O 1
ATOM 1535 N N . CYS A 1 199 ? 1.215 13.539 11.422 1.00 85.75 199 CYS A N 1
ATOM 1536 C CA . CYS A 1 199 ? 2.020 12.875 10.412 1.00 85.75 199 CYS A CA 1
ATOM 1537 C C . CYS A 1 199 ? 3.435 12.711 10.969 1.00 85.75 199 CYS A C 1
ATOM 1539 O O . CYS A 1 199 ? 4.120 13.694 11.253 1.00 85.75 199 CYS A O 1
ATOM 1541 N N . VAL A 1 200 ? 3.850 11.464 11.164 1.00 86.50 200 VAL A N 1
ATOM 1542 C CA . VAL A 1 200 ? 5.153 11.118 11.723 1.00 86.50 200 VAL A CA 1
ATOM 1543 C C . VAL A 1 200 ? 6.027 10.539 10.626 1.00 86.50 200 VAL A C 1
ATOM 1545 O O . VAL A 1 200 ? 5.687 9.509 10.038 1.00 86.50 200 VAL A O 1
ATOM 1548 N N . VAL A 1 201 ? 7.164 11.189 10.392 1.00 83.56 201 VAL A N 1
ATOM 1549 C CA . VAL A 1 201 ? 8.238 10.706 9.523 1.00 83.56 201 VAL A CA 1
ATOM 1550 C C . VAL A 1 201 ? 9.331 10.120 10.408 1.00 83.56 201 VAL A C 1
ATOM 1552 O O . VAL A 1 201 ? 9.743 10.732 11.394 1.00 83.56 201 VAL A O 1
ATOM 1555 N N . MET A 1 202 ? 9.794 8.922 10.080 1.00 88.69 202 MET A N 1
ATOM 1556 C CA . MET A 1 202 ? 10.728 8.150 10.899 1.00 88.69 202 MET A CA 1
ATOM 1557 C C . MET A 1 202 ? 11.796 7.500 10.037 1.00 88.69 202 MET A C 1
ATOM 1559 O O . MET A 1 202 ? 11.513 7.078 8.919 1.00 88.69 202 MET A O 1
ATOM 1563 N N . GLU A 1 203 ? 12.996 7.364 10.584 1.00 84.75 203 GLU A N 1
ATOM 1564 C CA . GLU A 1 203 ? 14.039 6.546 9.986 1.00 84.75 203 GLU A CA 1
ATOM 1565 C C . GLU A 1 203 ? 13.925 5.109 10.512 1.00 84.75 203 GLU A C 1
ATOM 1567 O O . GLU A 1 203 ? 13.888 4.858 11.722 1.00 84.75 203 GLU A O 1
ATOM 1572 N N . LEU A 1 204 ? 13.816 4.161 9.584 1.00 89.56 204 LEU A N 1
ATOM 1573 C CA . LEU A 1 204 ? 13.629 2.742 9.843 1.00 89.56 204 LEU A CA 1
ATOM 1574 C C . LEU A 1 204 ? 14.794 1.943 9.265 1.00 89.56 204 LEU A C 1
ATOM 1576 O O . LEU A 1 204 ? 15.232 2.176 8.143 1.00 89.56 204 LEU A O 1
ATOM 1580 N N . GLU A 1 205 ? 15.226 0.930 10.004 1.00 87.00 205 GLU A N 1
ATOM 1581 C CA . GLU A 1 205 ? 16.239 -0.028 9.573 1.00 87.00 205 GLU A CA 1
ATOM 1582 C C . GLU A 1 205 ? 15.587 -1.375 9.276 1.00 87.00 205 GLU A C 1
ATOM 1584 O O . GLU A 1 205 ? 14.787 -1.880 10.067 1.00 87.00 205 GLU A O 1
ATOM 1589 N N . ASN A 1 206 ? 15.940 -1.995 8.152 1.00 85.50 206 ASN A N 1
ATOM 1590 C CA . ASN A 1 206 ? 15.701 -3.415 7.943 1.00 85.50 206 ASN A CA 1
ATOM 1591 C C . ASN A 1 206 ? 16.795 -4.206 8.665 1.00 85.50 206 ASN A C 1
ATOM 1593 O O . ASN A 1 206 ? 17.913 -4.290 8.174 1.00 85.50 206 ASN A O 1
ATOM 1597 N N . GLU A 1 207 ? 16.482 -4.838 9.793 1.00 85.31 207 GLU A N 1
ATOM 1598 C CA . GLU A 1 207 ? 17.483 -5.547 10.603 1.00 85.31 207 GLU A CA 1
ATOM 1599 C C . GLU A 1 207 ? 18.100 -6.764 9.891 1.00 85.31 207 GLU A C 1
ATOM 1601 O O . GLU A 1 207 ? 19.131 -7.274 10.326 1.00 85.31 207 GLU A O 1
ATOM 1606 N N . VAL A 1 2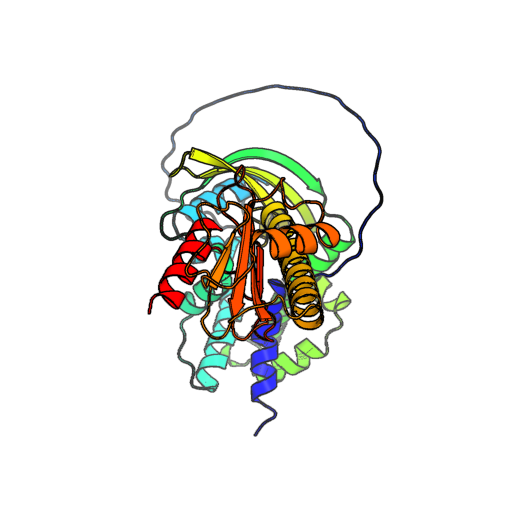08 ? 17.479 -7.257 8.813 1.00 80.88 208 VAL A N 1
ATOM 1607 C CA . VAL A 1 208 ? 18.005 -8.388 8.035 1.00 80.88 208 VAL A CA 1
ATOM 1608 C C . VAL A 1 208 ? 19.079 -7.932 7.050 1.00 80.88 208 VAL A C 1
ATOM 1610 O O . VAL A 1 208 ? 20.097 -8.607 6.907 1.00 80.88 208 VAL A O 1
ATOM 1613 N N . THR A 1 209 ? 18.859 -6.809 6.363 1.00 78.31 209 THR A N 1
ATOM 1614 C CA . THR A 1 209 ? 19.773 -6.305 5.322 1.00 78.31 209 THR A CA 1
ATOM 1615 C C . THR A 1 209 ? 20.700 -5.197 5.818 1.00 78.31 209 THR A C 1
ATOM 1617 O O . THR A 1 209 ? 21.772 -5.001 5.252 1.00 78.31 209 THR A O 1
ATOM 1620 N N . GLY A 1 210 ? 20.321 -4.506 6.893 1.00 78.62 210 GLY A N 1
ATOM 1621 C CA . GLY A 1 210 ? 20.955 -3.284 7.383 1.00 78.62 210 GLY A CA 1
ATOM 1622 C C . GLY A 1 210 ? 20.540 -2.021 6.620 1.00 78.62 210 GLY A C 1
ATOM 1623 O O . GLY A 1 210 ? 21.106 -0.961 6.871 1.00 78.62 210 GLY A O 1
ATOM 1624 N N . ASP A 1 211 ? 19.589 -2.114 5.684 1.00 77.25 211 ASP A N 1
ATOM 1625 C CA . ASP A 1 211 ? 19.180 -0.967 4.869 1.00 77.25 211 ASP A CA 1
ATOM 1626 C C . ASP A 1 211 ? 18.344 0.029 5.674 1.00 77.25 211 ASP A C 1
ATOM 1628 O O . ASP A 1 211 ? 17.392 -0.354 6.362 1.00 77.25 211 ASP A O 1
ATOM 1632 N N . MET A 1 212 ? 18.656 1.313 5.504 1.00 77.88 212 MET A N 1
ATOM 1633 C CA . MET A 1 212 ? 17.935 2.436 6.104 1.00 77.88 212 MET A CA 1
ATOM 1634 C C . MET A 1 212 ? 16.930 3.024 5.110 1.00 77.88 212 MET A C 1
ATOM 1636 O O . MET A 1 212 ? 17.227 3.151 3.921 1.00 77.88 212 MET A O 1
ATOM 1640 N N . TYR A 1 213 ? 15.740 3.386 5.584 1.00 74.12 213 TYR A N 1
ATOM 1641 C CA . TYR A 1 213 ? 14.698 4.014 4.771 1.00 74.12 213 TYR A CA 1
ATOM 1642 C C . TYR A 1 213 ? 13.730 4.841 5.623 1.00 74.12 213 TYR A C 1
ATOM 1644 O O . TYR A 1 213 ? 13.549 4.587 6.812 1.00 74.12 213 TYR A O 1
ATOM 1652 N N . GLU A 1 214 ? 13.056 5.808 5.001 1.00 77.44 214 GLU A N 1
ATOM 1653 C CA . GLU A 1 214 ? 12.034 6.609 5.675 1.00 77.44 214 GLU A CA 1
ATOM 1654 C C . GLU A 1 214 ? 10.672 5.893 5.695 1.00 77.44 214 GLU A C 1
ATOM 1656 O O . GLU A 1 214 ? 10.130 5.481 4.664 1.00 77.44 214 GLU A O 1
ATOM 1661 N N . GLY A 1 215 ? 10.094 5.769 6.887 1.00 82.88 215 GLY A N 1
ATOM 1662 C CA . GLY A 1 215 ? 8.706 5.383 7.113 1.00 82.88 215 GLY A CA 1
ATOM 1663 C C . GLY A 1 215 ? 7.827 6.600 7.385 1.00 82.88 215 GLY A C 1
ATOM 1664 O O . GLY A 1 215 ? 8.289 7.603 7.924 1.00 82.88 215 GLY A O 1
ATOM 1665 N N . ILE A 1 216 ? 6.539 6.512 7.043 1.00 83.62 216 ILE A N 1
ATOM 1666 C CA . ILE A 1 216 ? 5.555 7.568 7.330 1.00 83.62 216 ILE A CA 1
ATOM 1667 C C . ILE A 1 216 ? 4.316 6.942 7.956 1.00 83.62 216 ILE A C 1
ATOM 1669 O O . ILE A 1 216 ? 3.794 5.961 7.454 1.00 83.62 216 ILE A O 1
ATOM 1673 N N . MET A 1 217 ? 3.781 7.484 9.034 1.00 89.62 217 MET A N 1
ATOM 1674 C CA . MET A 1 217 ? 2.483 7.036 9.548 1.00 89.62 217 MET A CA 1
ATOM 1675 C C . MET A 1 217 ? 1.720 8.195 10.161 1.00 89.62 217 MET A C 1
ATOM 1677 O O . MET A 1 217 ? 2.322 9.210 10.492 1.00 89.62 217 MET A O 1
ATOM 1681 N N . TYR A 1 218 ? 0.409 8.036 10.349 1.00 90.44 218 TYR A N 1
ATOM 1682 C CA . TYR A 1 218 ? -0.317 8.954 11.224 1.00 90.44 218 TYR A CA 1
ATOM 1683 C C . TYR A 1 218 ? -0.489 8.335 12.603 1.00 90.44 218 TYR A C 1
ATOM 1685 O O . TYR A 1 218 ? -0.905 7.181 12.725 1.00 90.44 218 TYR A O 1
ATOM 1693 N N . VAL A 1 219 ? -0.216 9.125 13.634 1.00 94.38 219 VAL A N 1
ATOM 1694 C CA . VAL A 1 219 ? -0.537 8.797 15.024 1.00 94.38 219 VAL A CA 1
ATOM 1695 C C . VAL A 1 219 ? -1.741 9.640 15.429 1.00 94.38 219 VAL A C 1
ATOM 1697 O O . VAL A 1 219 ? -1.736 10.859 15.264 1.00 94.38 219 VAL A O 1
ATOM 1700 N N . LEU A 1 220 ? -2.802 8.983 15.889 1.00 94.25 220 LEU A N 1
ATOM 1701 C CA . LEU A 1 220 ? -4.133 9.563 16.061 1.00 94.25 220 LEU A CA 1
ATOM 1702 C C . LEU A 1 220 ? -4.478 9.637 17.544 1.00 94.25 220 LEU A C 1
ATOM 1704 O O . LEU A 1 220 ? -4.520 8.596 18.203 1.00 94.25 220 LEU A O 1
ATOM 1708 N N . GLY A 1 221 ? -4.763 10.829 18.060 1.00 93.19 221 GLY A N 1
ATOM 1709 C CA . GLY A 1 221 ? -5.353 10.974 19.384 1.00 93.19 221 GLY A CA 1
ATOM 1710 C C . GLY A 1 221 ? -6.775 10.427 19.356 1.00 93.19 221 GLY A C 1
ATOM 1711 O O . GLY A 1 221 ? -7.619 10.921 18.608 1.00 93.19 221 GLY A O 1
ATOM 1712 N N . TYR A 1 222 ? -7.046 9.382 20.136 1.00 90.12 222 TYR A N 1
ATOM 1713 C CA . TYR A 1 222 ? -8.320 8.664 20.114 1.00 90.12 222 TYR A CA 1
ATOM 1714 C C . TYR A 1 222 ? -8.731 8.263 21.532 1.00 90.12 222 TYR A C 1
ATOM 1716 O O . TYR A 1 222 ? -8.017 7.521 22.200 1.00 90.12 222 TYR A O 1
ATOM 1724 N N . ASN A 1 223 ? -9.879 8.763 22.006 1.00 82.75 223 ASN A N 1
ATOM 1725 C CA . ASN A 1 223 ? -10.447 8.470 23.336 1.00 82.75 223 ASN A CA 1
ATOM 1726 C C . ASN A 1 223 ? -9.468 8.593 24.531 1.00 82.75 223 ASN A C 1
ATOM 1728 O O . ASN A 1 223 ? -9.620 7.904 25.536 1.00 82.75 223 ASN A O 1
ATOM 1732 N N . GLY A 1 224 ? -8.489 9.501 24.457 1.00 79.94 224 GLY A N 1
ATOM 1733 C CA . GLY A 1 224 ? -7.483 9.693 25.512 1.00 79.94 224 GLY A CA 1
ATOM 1734 C C . GLY A 1 224 ? -6.248 8.791 25.400 1.00 79.94 224 GLY A C 1
ATOM 1735 O O . GLY A 1 224 ? -5.391 8.854 26.278 1.00 79.94 224 GLY A O 1
ATOM 1736 N N . GLY A 1 225 ? -6.147 8.003 24.327 1.00 86.94 225 GLY A N 1
ATOM 1737 C CA . GLY A 1 225 ? -4.975 7.220 23.942 1.00 86.94 225 GLY A CA 1
ATOM 1738 C C . GLY A 1 225 ? -4.510 7.522 22.516 1.00 86.94 225 GLY A C 1
ATOM 1739 O O . GLY A 1 225 ? -4.893 8.534 21.924 1.00 86.94 225 GLY A O 1
ATOM 1740 N N . TRP A 1 226 ? -3.709 6.611 21.956 1.00 92.12 226 TRP A N 1
ATOM 1741 C CA . TRP A 1 226 ? -3.152 6.725 20.606 1.00 92.12 226 TRP A CA 1
ATOM 1742 C C . TRP A 1 226 ? -3.513 5.521 19.736 1.00 92.12 226 TRP A C 1
ATOM 1744 O O . TRP A 1 226 ? -3.385 4.374 20.162 1.00 92.12 226 TRP A O 1
ATOM 1754 N N . LYS A 1 227 ? -3.916 5.786 18.492 1.00 92.69 227 LYS A N 1
ATOM 1755 C CA . LYS A 1 227 ? -4.080 4.787 17.424 1.00 92.69 227 LYS A CA 1
ATOM 1756 C C . LYS A 1 227 ? -3.106 5.072 16.287 1.00 92.69 227 LYS A C 1
ATOM 1758 O O . LYS A 1 227 ? -2.617 6.190 16.148 1.00 92.69 227 LYS A O 1
ATOM 1763 N N . ILE A 1 228 ? -2.834 4.066 15.464 1.00 93.19 228 ILE A N 1
ATOM 1764 C CA . ILE A 1 228 ? -1.896 4.159 14.344 1.00 93.19 228 ILE A CA 1
ATOM 1765 C C . ILE A 1 228 ? -2.654 4.016 13.028 1.00 93.19 228 ILE A C 1
ATOM 1767 O O . ILE A 1 228 ? -3.379 3.054 12.827 1.00 93.19 228 ILE A O 1
ATOM 1771 N N . ASN A 1 229 ? -2.439 4.921 12.081 1.00 90.94 229 ASN A N 1
ATOM 1772 C CA . ASN A 1 229 ? -2.738 4.652 10.681 1.00 90.94 229 ASN A CA 1
ATOM 1773 C C . ASN A 1 229 ? -1.431 4.301 9.961 1.00 90.94 229 ASN A C 1
ATOM 1775 O O . ASN A 1 229 ? -0.630 5.174 9.619 1.00 90.94 229 ASN A O 1
ATOM 1779 N N . ALA A 1 230 ? -1.238 3.003 9.727 1.00 88.69 230 ALA A N 1
ATOM 1780 C CA . ALA A 1 230 ? -0.042 2.443 9.108 1.00 88.69 230 ALA A CA 1
ATOM 1781 C C . ALA A 1 230 ? -0.148 2.320 7.578 1.00 88.69 230 ALA A C 1
ATOM 1783 O O . ALA A 1 230 ? 0.683 1.659 6.954 1.00 88.69 230 ALA A O 1
ATOM 1784 N N . GLN A 1 231 ? -1.140 2.956 6.940 1.00 76.38 231 GLN A N 1
ATOM 1785 C CA . GLN A 1 231 ? -1.320 2.888 5.487 1.00 76.38 231 GLN A CA 1
ATOM 1786 C C . GLN A 1 231 ? -0.045 3.294 4.735 1.00 76.38 231 GLN A C 1
ATOM 1788 O O . GLN A 1 231 ? 0.297 2.700 3.710 1.00 76.38 231 GLN A O 1
ATOM 1793 N N . TYR A 1 232 ? 0.672 4.291 5.251 1.00 69.69 232 TYR A N 1
ATOM 1794 C CA . TYR A 1 232 ? 1.904 4.802 4.661 1.00 69.69 232 TYR A CA 1
ATOM 1795 C C . TYR A 1 232 ? 3.158 4.312 5.368 1.00 69.69 232 TYR A C 1
ATOM 1797 O O . TYR A 1 232 ? 4.221 4.825 5.049 1.00 69.69 232 TYR A O 1
ATOM 1805 N N . PHE A 1 233 ? 3.063 3.328 6.278 1.00 78.25 233 PHE A N 1
ATOM 1806 C CA . PHE A 1 233 ? 4.135 2.949 7.215 1.00 78.25 233 PHE A CA 1
ATOM 1807 C C . PHE A 1 233 ? 5.504 2.767 6.546 1.00 78.25 233 PHE A C 1
ATOM 1809 O O . PHE A 1 233 ? 6.531 3.117 7.114 1.00 78.25 233 PHE A O 1
ATOM 1816 N N . ARG A 1 234 ? 5.504 2.311 5.290 1.00 68.31 234 ARG A N 1
ATOM 1817 C CA . ARG A 1 234 ? 6.690 2.112 4.445 1.00 68.31 234 ARG A CA 1
ATOM 1818 C C . ARG A 1 234 ? 7.098 3.338 3.598 1.00 68.31 234 ARG A C 1
ATOM 1820 O O . ARG A 1 234 ? 7.795 3.175 2.610 1.00 68.31 234 ARG A O 1
ATOM 1827 N N . GLY A 1 235 ? 6.637 4.537 3.941 1.00 57.19 235 GLY A N 1
ATOM 1828 C CA . GLY A 1 235 ? 6.925 5.800 3.260 1.00 57.19 235 GLY A CA 1
ATOM 1829 C C . GLY A 1 235 ? 6.001 6.120 2.072 1.00 57.19 235 GLY A C 1
ATOM 1830 O O . GLY A 1 235 ? 5.633 5.259 1.268 1.00 57.19 235 GLY A O 1
ATOM 1831 N N . VAL A 1 236 ? 5.638 7.401 1.931 1.00 45.94 236 VAL A N 1
ATOM 1832 C CA . VAL A 1 236 ? 4.990 7.981 0.733 1.00 45.94 236 VAL A CA 1
ATOM 1833 C C . VAL A 1 236 ? 5.979 8.048 -0.431 1.00 45.94 236 VAL A C 1
ATOM 1835 O O . VAL A 1 236 ? 5.573 7.954 -1.588 1.00 45.94 236 VAL A O 1
ATOM 1838 N N . GLU A 1 237 ? 7.279 8.126 -0.142 1.00 47.25 237 GLU A N 1
ATOM 1839 C CA . GLU A 1 237 ? 8.325 8.194 -1.157 1.00 47.25 237 GLU A CA 1
ATOM 1840 C C . GLU A 1 237 ? 8.368 6.940 -2.034 1.00 47.25 237 GLU A C 1
ATOM 1842 O O . GLU A 1 237 ? 8.519 7.055 -3.242 1.00 47.25 237 GLU A O 1
ATOM 1847 N N . ILE A 1 238 ? 8.104 5.754 -1.480 1.00 48.72 238 ILE A N 1
ATOM 1848 C CA . ILE A 1 238 ? 8.021 4.513 -2.262 1.00 48.72 238 ILE A CA 1
ATOM 1849 C C . ILE A 1 238 ? 6.854 4.560 -3.259 1.00 48.72 238 ILE A C 1
ATOM 1851 O O . ILE A 1 238 ? 7.014 4.156 -4.408 1.00 48.72 238 ILE A O 1
ATOM 1855 N N . ARG A 1 239 ? 5.698 5.121 -2.875 1.00 47.91 239 ARG A N 1
ATOM 1856 C CA . ARG A 1 239 ? 4.552 5.296 -3.790 1.00 47.91 239 ARG A CA 1
ATOM 1857 C C . ARG A 1 239 ? 4.750 6.435 -4.783 1.00 47.91 239 ARG A C 1
ATOM 1859 O O . ARG A 1 239 ? 4.381 6.293 -5.943 1.00 47.91 239 ARG A O 1
ATOM 1866 N N . ALA A 1 240 ? 5.336 7.553 -4.362 1.00 49.59 240 ALA A N 1
ATOM 1867 C CA . ALA A 1 240 ? 5.643 8.670 -5.248 1.00 49.59 240 ALA A CA 1
ATOM 1868 C C . ALA A 1 240 ? 6.729 8.291 -6.267 1.00 49.59 240 ALA A C 1
ATOM 1870 O O . ALA A 1 240 ? 6.572 8.584 -7.451 1.00 49.59 240 ALA A O 1
ATOM 1871 N N . ARG A 1 241 ? 7.779 7.574 -5.846 1.00 58.81 241 ARG A N 1
ATOM 1872 C CA . ARG A 1 241 ? 8.813 6.992 -6.716 1.00 58.81 241 ARG A CA 1
ATOM 1873 C C . ARG A 1 241 ? 8.228 5.908 -7.622 1.00 58.81 241 ARG A C 1
ATOM 1875 O O . ARG A 1 241 ? 8.439 5.993 -8.822 1.00 58.81 241 ARG A O 1
ATOM 1882 N N . SER A 1 242 ? 7.410 4.982 -7.108 1.00 62.22 242 SER A N 1
ATOM 1883 C CA . SER A 1 242 ? 6.666 3.990 -7.914 1.00 62.22 242 SER A CA 1
ATOM 1884 C C . SER A 1 242 ? 5.810 4.664 -8.991 1.00 62.22 242 SER A C 1
ATOM 1886 O O . SER A 1 242 ? 5.916 4.334 -10.170 1.00 62.22 242 SER A O 1
ATOM 1888 N N . LYS A 1 243 ? 5.033 5.695 -8.631 1.00 67.50 243 LYS A N 1
ATOM 1889 C CA . LYS A 1 243 ? 4.214 6.471 -9.574 1.00 67.50 243 LYS A CA 1
ATOM 1890 C C . LYS A 1 243 ? 5.066 7.241 -10.585 1.00 67.50 243 LYS A C 1
ATOM 1892 O O . LYS A 1 243 ? 4.694 7.327 -11.751 1.00 67.50 243 LYS A O 1
ATOM 1897 N N . THR A 1 244 ? 6.203 7.791 -10.162 1.00 74.69 244 THR A N 1
ATOM 1898 C CA . THR A 1 244 ? 7.130 8.531 -11.034 1.00 74.69 244 THR A CA 1
ATOM 1899 C C . THR A 1 244 ? 7.786 7.591 -12.038 1.00 74.69 244 THR A C 1
ATOM 1901 O O . THR A 1 244 ? 7.689 7.834 -13.236 1.00 74.69 244 THR A O 1
ATOM 1904 N N . LEU A 1 245 ? 8.333 6.466 -11.575 1.00 81.06 245 LEU A N 1
ATOM 1905 C CA . LEU A 1 245 ? 8.889 5.418 -12.426 1.00 81.06 245 LEU A CA 1
ATOM 1906 C C . LEU A 1 245 ? 7.812 4.816 -13.338 1.00 81.06 245 LEU A C 1
ATOM 1908 O O . LEU A 1 245 ? 8.073 4.557 -14.501 1.00 81.06 245 LEU A O 1
ATOM 1912 N N . THR A 1 246 ? 6.577 4.634 -12.874 1.00 82.12 246 THR A N 1
ATOM 1913 C CA . THR A 1 246 ? 5.478 4.137 -13.726 1.00 82.12 246 THR A CA 1
ATOM 1914 C C . THR A 1 246 ? 5.119 5.146 -14.821 1.00 82.12 246 THR A C 1
ATOM 1916 O O . THR A 1 246 ? 4.916 4.771 -15.977 1.00 82.12 246 THR A O 1
ATOM 1919 N N . ASN A 1 247 ? 5.100 6.443 -14.498 1.00 82.50 247 ASN A N 1
ATOM 1920 C CA . ASN A 1 247 ? 4.921 7.495 -15.498 1.00 82.50 247 ASN A CA 1
ATOM 1921 C C . ASN A 1 247 ? 6.085 7.517 -16.501 1.00 82.50 247 ASN A C 1
ATOM 1923 O O . ASN A 1 247 ? 5.844 7.647 -17.700 1.00 82.50 247 ASN A O 1
ATOM 1927 N N . GLU A 1 248 ? 7.325 7.352 -16.038 1.00 88.38 248 GLU A N 1
ATOM 1928 C CA . GLU A 1 248 ? 8.511 7.234 -16.893 1.00 88.38 248 GLU A CA 1
ATOM 1929 C C . GLU A 1 248 ? 8.452 5.989 -17.787 1.00 88.38 248 GLU A C 1
ATOM 1931 O O . GLU A 1 248 ? 8.650 6.110 -18.993 1.00 88.38 248 GLU A O 1
ATOM 1936 N N . ALA A 1 249 ? 8.063 4.826 -17.257 1.00 89.88 249 ALA A N 1
ATOM 1937 C CA . ALA A 1 249 ? 7.835 3.611 -18.038 1.00 89.88 249 ALA A CA 1
ATOM 1938 C C . ALA A 1 249 ? 6.762 3.835 -19.114 1.00 89.88 249 ALA A C 1
ATOM 1940 O O . ALA A 1 249 ? 6.949 3.441 -20.262 1.00 89.88 249 ALA A O 1
ATOM 1941 N N . SER A 1 250 ? 5.673 4.542 -18.791 1.00 89.50 250 SER A N 1
ATOM 1942 C CA . SER A 1 250 ? 4.654 4.928 -19.777 1.00 89.50 250 SER A CA 1
ATOM 1943 C C . SER A 1 250 ? 5.205 5.863 -20.861 1.00 89.50 250 SER A C 1
ATOM 1945 O O . SER A 1 250 ? 4.828 5.747 -22.029 1.00 89.50 250 SER A O 1
ATOM 1947 N N . MET A 1 251 ? 6.091 6.797 -20.504 1.00 90.12 251 MET A N 1
ATOM 1948 C CA . MET A 1 251 ? 6.744 7.685 -21.471 1.00 90.12 251 MET A CA 1
ATOM 1949 C C . MET A 1 251 ? 7.696 6.914 -22.386 1.00 90.12 251 MET A C 1
ATOM 1951 O O . MET A 1 251 ? 7.603 7.071 -23.601 1.00 90.12 251 MET A O 1
ATOM 1955 N N . ILE A 1 252 ? 8.535 6.035 -21.830 1.00 93.38 252 ILE A N 1
ATOM 1956 C CA . ILE A 1 252 ? 9.430 5.153 -22.592 1.00 93.38 252 ILE A CA 1
ATOM 1957 C C . ILE A 1 252 ? 8.618 4.253 -23.524 1.00 93.38 252 ILE A C 1
ATOM 1959 O O . ILE A 1 252 ? 8.940 4.155 -24.703 1.00 93.38 252 ILE A O 1
ATOM 1963 N N . TYR A 1 253 ? 7.523 3.662 -23.040 1.00 94.12 253 TYR A N 1
ATOM 1964 C CA . TYR A 1 253 ? 6.610 2.863 -23.856 1.00 94.12 253 TYR A CA 1
ATOM 1965 C C . TYR A 1 253 ? 6.080 3.652 -25.062 1.00 94.12 253 TYR A C 1
ATOM 1967 O O . TYR A 1 253 ? 6.150 3.192 -26.201 1.00 94.12 253 TYR A O 1
ATOM 1975 N N . LYS A 1 254 ? 5.575 4.872 -24.839 1.00 93.56 254 LYS A N 1
ATOM 1976 C CA . LYS A 1 254 ? 5.042 5.731 -25.912 1.00 93.56 254 LYS A CA 1
ATOM 1977 C C . LYS A 1 254 ? 6.135 6.189 -26.878 1.00 93.56 254 LYS A C 1
ATOM 1979 O O . LYS A 1 254 ? 5.893 6.247 -28.085 1.00 93.56 254 LYS A O 1
ATOM 1984 N N . ALA A 1 255 ? 7.325 6.491 -26.364 1.00 94.38 255 ALA A N 1
ATOM 1985 C CA . ALA A 1 255 ? 8.499 6.822 -27.163 1.00 94.38 255 ALA A CA 1
ATOM 1986 C C . ALA A 1 255 ? 8.903 5.639 -28.052 1.00 94.38 255 ALA A C 1
ATOM 1988 O O . ALA A 1 255 ? 9.063 5.816 -29.255 1.00 94.38 255 ALA A O 1
ATOM 1989 N N . ALA A 1 256 ? 8.969 4.429 -27.493 1.00 95.62 256 ALA A N 1
ATOM 1990 C CA . ALA A 1 256 ? 9.255 3.204 -28.228 1.00 95.62 256 ALA A CA 1
ATOM 1991 C C . ALA A 1 256 ? 8.218 2.932 -29.322 1.00 95.62 256 ALA A C 1
ATOM 1993 O O . ALA A 1 256 ? 8.598 2.726 -30.469 1.00 95.62 256 ALA A O 1
ATOM 1994 N N . MET A 1 257 ? 6.921 3.016 -29.006 1.00 95.31 257 MET A N 1
ATOM 1995 C CA . MET A 1 257 ? 5.850 2.894 -30.003 1.00 95.31 257 MET A CA 1
ATOM 1996 C C . MET A 1 257 ? 6.029 3.887 -31.156 1.00 95.31 257 MET A C 1
ATOM 1998 O O . MET A 1 257 ? 5.928 3.514 -32.321 1.00 95.31 257 MET A O 1
ATOM 2002 N N . THR A 1 258 ? 6.335 5.147 -30.840 1.00 95.88 258 THR A N 1
ATOM 2003 C CA . THR A 1 258 ? 6.556 6.191 -31.853 1.00 95.88 258 THR A CA 1
ATOM 2004 C C . THR A 1 258 ? 7.785 5.883 -32.713 1.00 95.88 258 THR A C 1
ATOM 2006 O O . THR A 1 258 ? 7.730 6.020 -33.934 1.00 95.88 258 THR A O 1
ATOM 2009 N N . SER A 1 259 ? 8.874 5.408 -32.104 1.00 96.56 259 SER A N 1
ATOM 2010 C CA . SER A 1 259 ? 10.086 4.988 -32.814 1.00 96.56 259 SER A CA 1
ATOM 2011 C C . SER A 1 259 ? 9.836 3.823 -33.767 1.00 96.56 259 SER A C 1
ATOM 2013 O O . SER A 1 259 ? 10.317 3.869 -34.896 1.00 96.56 259 SER A O 1
ATOM 2015 N N . LEU A 1 260 ? 9.073 2.809 -33.346 1.00 96.31 260 LEU A N 1
ATOM 2016 C CA . LEU A 1 260 ? 8.736 1.654 -34.186 1.00 96.31 260 LEU A CA 1
ATOM 2017 C C . LEU A 1 260 ? 7.895 2.079 -35.396 1.00 96.31 260 LEU A C 1
ATOM 2019 O O . LEU A 1 260 ? 8.204 1.674 -36.511 1.00 96.31 260 LEU A O 1
ATOM 2023 N N . VAL A 1 261 ? 6.915 2.970 -35.203 1.00 95.94 261 VAL A N 1
ATOM 2024 C CA . VAL A 1 261 ? 6.109 3.539 -36.301 1.00 95.94 261 VAL A CA 1
ATOM 2025 C C . VAL A 1 261 ? 6.972 4.331 -37.289 1.00 95.94 261 VAL A C 1
ATOM 2027 O O . VAL A 1 261 ? 6.787 4.215 -38.499 1.00 95.94 261 VAL A O 1
ATOM 2030 N N . GLU A 1 262 ? 7.933 5.129 -36.809 1.00 96.12 262 GLU A N 1
ATOM 2031 C CA . GLU A 1 262 ? 8.884 5.806 -37.701 1.00 96.12 262 GLU A CA 1
ATOM 2032 C C . GLU A 1 262 ? 9.748 4.807 -38.478 1.00 96.12 262 GLU A C 1
ATOM 2034 O O . GLU A 1 262 ? 9.971 4.996 -39.670 1.00 96.12 262 GLU A O 1
ATOM 2039 N N . MET A 1 263 ? 10.243 3.760 -37.813 1.00 95.38 263 MET A N 1
ATOM 2040 C CA . MET A 1 263 ? 11.067 2.738 -38.459 1.00 95.38 263 MET A CA 1
ATOM 2041 C C . MET A 1 263 ? 10.276 1.950 -39.504 1.00 95.38 263 MET A C 1
ATOM 2043 O O . MET A 1 263 ? 10.818 1.664 -40.569 1.00 95.38 263 MET A O 1
ATOM 2047 N N . GLU A 1 264 ? 9.003 1.646 -39.239 1.00 94.19 264 GLU A N 1
ATOM 2048 C CA . GLU A 1 264 ? 8.089 1.021 -40.198 1.00 94.19 264 GLU A CA 1
ATOM 2049 C C . GLU A 1 264 ? 7.873 1.921 -41.419 1.00 94.19 264 GLU A C 1
ATOM 2051 O O . GLU A 1 264 ? 8.038 1.474 -42.549 1.00 94.19 264 GLU A O 1
ATOM 2056 N N . ALA A 1 265 ? 7.588 3.210 -41.207 1.00 93.69 265 ALA A N 1
ATOM 2057 C CA . ALA A 1 265 ? 7.401 4.176 -42.292 1.00 93.69 265 ALA A CA 1
ATOM 2058 C C . ALA A 1 265 ? 8.666 4.393 -43.149 1.00 93.69 265 ALA A C 1
ATOM 2060 O O . ALA A 1 265 ? 8.572 4.838 -44.293 1.00 93.69 265 ALA A O 1
ATOM 2061 N N . GLU A 1 266 ? 9.842 4.103 -42.590 1.00 94.12 266 GLU A N 1
ATOM 2062 C CA . GLU A 1 266 ? 11.146 4.157 -43.256 1.00 94.12 266 GLU A CA 1
ATOM 2063 C C . GLU A 1 266 ? 11.576 2.803 -43.860 1.00 94.12 266 GLU A C 1
ATOM 2065 O O . GLU A 1 266 ? 12.703 2.697 -44.344 1.00 94.12 266 GLU A O 1
ATOM 2070 N N . ASP A 1 267 ? 10.716 1.775 -43.826 1.00 90.62 267 ASP A N 1
ATOM 2071 C CA . ASP A 1 267 ? 11.020 0.394 -44.241 1.00 90.62 267 ASP A CA 1
ATOM 2072 C C . ASP A 1 267 ? 12.276 -0.186 -43.543 1.00 90.62 267 ASP A C 1
ATOM 2074 O O . ASP A 1 267 ? 13.032 -0.977 -44.111 1.00 90.62 267 ASP A O 1
ATOM 2078 N N . SER A 1 268 ? 12.513 0.219 -42.290 1.00 89.19 268 SER A N 1
ATOM 2079 C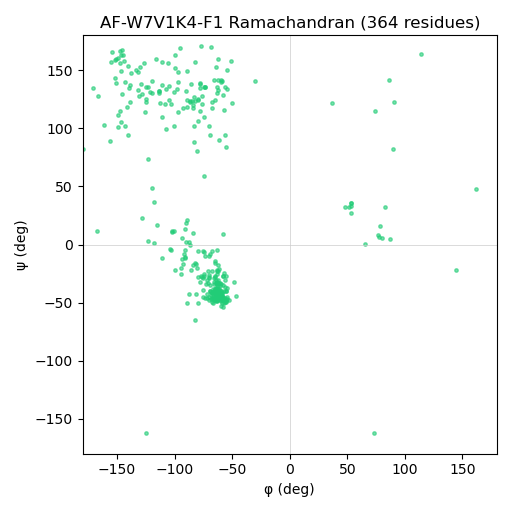 CA . SER A 1 268 ? 13.713 -0.100 -41.493 1.00 89.19 268 SER A CA 1
ATOM 2080 C C . SER A 1 268 ? 13.432 -0.905 -40.219 1.00 89.19 268 SER A C 1
ATOM 2082 O O . SER A 1 268 ? 14.358 -1.215 -39.473 1.00 89.19 268 SER A O 1
ATOM 2084 N N . LEU A 1 269 ? 12.166 -1.258 -39.963 1.00 88.19 269 LEU A N 1
ATOM 2085 C CA . LEU A 1 269 ? 11.755 -1.980 -38.753 1.00 88.19 269 LEU A CA 1
ATOM 2086 C C . LEU A 1 269 ? 12.324 -3.409 -38.678 1.00 88.19 269 LEU A C 1
ATOM 2088 O O . LEU A 1 269 ? 12.619 -3.893 -37.591 1.00 88.19 269 LEU A O 1
ATOM 2092 N N . GLY A 1 270 ? 12.516 -4.071 -39.822 1.00 86.31 270 GLY A N 1
ATOM 2093 C CA . GLY A 1 270 ? 12.955 -5.467 -39.865 1.00 86.31 270 GLY A CA 1
ATOM 2094 C C . GLY A 1 270 ? 11.856 -6.458 -39.455 1.00 86.31 270 GLY A C 1
ATOM 2095 O O . GLY A 1 270 ? 10.670 -6.140 -39.500 1.00 86.31 270 GLY A O 1
ATOM 2096 N N . ASP A 1 271 ? 12.254 -7.685 -39.110 1.00 87.00 271 ASP A N 1
ATOM 2097 C CA . ASP A 1 271 ? 11.344 -8.713 -38.588 1.00 87.00 271 ASP A CA 1
ATOM 2098 C C . ASP A 1 271 ? 11.209 -8.563 -37.072 1.00 87.00 271 ASP A C 1
ATOM 2100 O O . ASP A 1 271 ? 12.205 -8.592 -36.354 1.00 87.00 271 ASP A O 1
ATOM 2104 N N . THR A 1 272 ? 9.975 -8.405 -36.605 1.00 87.88 272 THR A N 1
ATOM 2105 C CA . THR A 1 272 ? 9.612 -8.231 -35.192 1.00 87.88 272 THR A CA 1
ATOM 2106 C C . THR A 1 272 ? 8.515 -9.212 -34.769 1.00 87.88 272 THR A C 1
ATOM 2108 O O . THR A 1 272 ? 7.735 -8.912 -33.865 1.00 87.88 272 THR A O 1
ATOM 2111 N N . SER A 1 273 ? 8.374 -10.331 -35.488 1.00 85.12 273 SER A N 1
ATOM 2112 C CA . SER A 1 273 ? 7.346 -11.349 -35.226 1.00 85.12 273 SER A CA 1
ATOM 2113 C C . SER A 1 273 ? 7.618 -12.159 -33.955 1.00 85.12 273 SER A C 1
ATOM 2115 O O . SER A 1 273 ? 6.687 -12.571 -33.264 1.00 85.12 273 SER A O 1
ATOM 2117 N N . GLU A 1 274 ? 8.889 -12.351 -33.607 1.00 88.38 274 GLU A N 1
ATOM 2118 C CA . GLU A 1 274 ? 9.301 -12.903 -32.318 1.00 88.38 274 GLU A CA 1
ATOM 2119 C C . GLU A 1 274 ? 9.480 -11.778 -31.289 1.00 88.38 274 GLU A C 1
ATOM 2121 O O . GLU A 1 274 ? 9.799 -10.640 -31.638 1.00 88.38 274 GLU A O 1
ATOM 2126 N N . GLY A 1 275 ? 9.227 -12.082 -30.014 1.00 93.38 275 GLY A N 1
ATOM 2127 C CA . GLY A 1 275 ? 9.388 -11.112 -28.934 1.00 93.38 275 GLY A CA 1
ATOM 2128 C C . GLY A 1 275 ? 10.859 -10.930 -28.552 1.00 93.38 275 GLY A C 1
ATOM 2129 O O . GLY A 1 275 ? 11.596 -11.909 -28.451 1.00 93.38 275 GLY A O 1
ATOM 2130 N N . PHE A 1 276 ? 11.281 -9.693 -28.305 1.00 97.06 276 PHE A N 1
ATOM 2131 C CA . PHE A 1 276 ? 12.652 -9.361 -27.909 1.00 97.06 276 PHE A CA 1
ATOM 2132 C C . PHE A 1 276 ? 12.693 -8.157 -26.967 1.00 97.06 276 PHE A C 1
ATOM 2134 O O . PHE A 1 276 ? 11.703 -7.441 -26.805 1.00 97.06 276 PHE A O 1
ATOM 2141 N N . ILE A 1 277 ? 13.842 -7.929 -26.331 1.00 97.50 277 ILE A N 1
ATOM 2142 C CA . ILE A 1 277 ? 14.047 -6.818 -25.400 1.00 97.50 277 ILE A CA 1
ATOM 2143 C C . ILE A 1 277 ? 15.167 -5.918 -25.905 1.00 97.50 277 ILE A C 1
ATOM 2145 O O . ILE A 1 277 ? 16.268 -6.388 -26.193 1.00 97.50 277 ILE A O 1
ATOM 2149 N N . ILE A 1 278 ? 14.889 -4.614 -25.932 1.00 96.88 278 ILE A N 1
ATOM 2150 C CA . ILE A 1 278 ? 15.909 -3.573 -26.045 1.00 96.88 278 ILE A CA 1
ATOM 2151 C C . ILE A 1 278 ? 16.112 -2.943 -24.675 1.00 96.88 278 ILE A C 1
ATOM 2153 O O . ILE A 1 278 ? 15.175 -2.391 -24.094 1.00 96.88 278 ILE A O 1
ATOM 2157 N N . HIS A 1 279 ? 17.336 -3.015 -24.167 1.00 94.94 279 HIS A N 1
ATOM 2158 C CA . HIS A 1 279 ? 17.707 -2.505 -22.853 1.00 94.94 279 HIS A CA 1
ATOM 2159 C C . HIS A 1 279 ? 18.519 -1.203 -22.984 1.00 94.94 279 HIS A C 1
ATOM 2161 O O . HIS A 1 279 ? 19.184 -0.953 -23.992 1.00 94.94 279 HIS A O 1
ATOM 2167 N N . SER A 1 280 ? 18.521 -0.362 -21.949 1.00 92.06 280 SER A N 1
ATOM 2168 C CA . SER A 1 280 ? 19.366 0.846 -21.891 1.00 92.06 280 SER A CA 1
ATOM 2169 C C . SER A 1 280 ? 20.870 0.542 -21.854 1.00 92.06 280 SER A C 1
ATOM 2171 O O . SER A 1 280 ? 21.707 1.407 -22.082 1.00 92.06 280 SER A O 1
ATOM 2173 N N . ASP A 1 281 ? 21.196 -0.717 -21.576 1.00 90.81 281 ASP A N 1
ATOM 2174 C CA . ASP A 1 281 ? 22.518 -1.331 -21.614 1.00 90.81 281 ASP A CA 1
ATOM 2175 C C . ASP A 1 281 ? 22.540 -2.312 -22.779 1.00 90.81 281 ASP A C 1
ATOM 2177 O O . ASP A 1 281 ? 21.881 -3.346 -22.709 1.00 90.81 281 ASP A O 1
ATOM 2181 N N . GLU A 1 282 ? 23.281 -1.996 -23.836 1.00 92.12 282 GLU A N 1
ATOM 2182 C CA . GLU A 1 282 ? 23.334 -2.815 -25.056 1.00 92.12 282 GLU A CA 1
ATOM 2183 C C . GLU A 1 282 ? 23.790 -4.254 -24.781 1.00 92.12 282 GLU A C 1
ATOM 2185 O O . GLU A 1 282 ? 23.405 -5.178 -25.491 1.00 92.12 282 GLU A O 1
ATOM 2190 N N . SER A 1 283 ? 24.572 -4.475 -23.716 1.00 93.56 283 SER A N 1
ATOM 2191 C CA . SER A 1 283 ? 25.009 -5.821 -23.322 1.00 93.56 283 SER A CA 1
ATOM 2192 C C . SER A 1 283 ? 23.881 -6.704 -22.772 1.00 93.56 283 SER A C 1
ATOM 2194 O O . SER A 1 283 ? 24.082 -7.903 -22.581 1.00 93.56 283 SER A O 1
ATOM 2196 N N . ARG A 1 284 ? 22.708 -6.114 -22.519 1.00 94.19 284 ARG A N 1
ATOM 2197 C CA . ARG A 1 284 ? 21.496 -6.756 -21.992 1.00 94.19 284 ARG A CA 1
ATOM 2198 C C . ARG A 1 284 ? 20.339 -6.723 -22.992 1.00 94.19 284 ARG A C 1
ATOM 2200 O O . ARG A 1 284 ? 19.188 -6.917 -22.617 1.00 94.19 284 ARG A O 1
ATOM 2207 N N . ASP A 1 285 ? 20.631 -6.459 -24.259 1.00 96.81 285 ASP A N 1
ATOM 2208 C CA . ASP A 1 285 ? 19.682 -6.753 -25.325 1.00 96.81 285 ASP A CA 1
ATOM 2209 C C . ASP A 1 285 ? 19.437 -8.265 -25.382 1.00 96.81 285 ASP A C 1
ATOM 2211 O O . ASP A 1 285 ? 20.377 -9.059 -25.299 1.00 96.81 285 ASP A O 1
ATOM 2215 N N . HIS A 1 286 ? 18.173 -8.671 -25.514 1.00 97.31 286 HIS A N 1
ATOM 2216 C CA . HIS A 1 286 ? 17.776 -10.081 -25.438 1.00 97.31 286 HIS A CA 1
ATOM 2217 C C . HIS A 1 286 ? 16.930 -10.472 -26.645 1.00 97.31 286 HIS A C 1
ATOM 2219 O O . HIS A 1 286 ? 15.959 -9.788 -26.961 1.00 97.31 286 HIS A O 1
ATOM 2225 N N . ASN A 1 287 ? 17.295 -11.572 -27.308 1.00 95.94 287 ASN A N 1
ATOM 2226 C CA . ASN A 1 287 ? 16.620 -12.130 -28.490 1.00 95.94 287 ASN A CA 1
ATOM 2227 C C . ASN A 1 287 ? 16.403 -11.150 -29.660 1.00 95.94 287 ASN A C 1
ATOM 2229 O O . ASN A 1 287 ? 15.492 -11.329 -30.461 1.00 95.94 287 ASN A O 1
ATOM 2233 N N . VAL A 1 288 ? 17.255 -10.129 -29.802 1.00 95.25 288 VAL A N 1
ATOM 2234 C CA . VAL A 1 288 ? 17.122 -9.140 -30.882 1.00 95.25 288 VAL A CA 1
ATOM 2235 C C . VAL A 1 288 ? 17.329 -9.790 -32.261 1.00 95.25 288 VAL A C 1
ATOM 2237 O O . VAL A 1 288 ? 18.398 -10.360 -32.513 1.00 95.25 288 VAL A O 1
ATOM 2240 N N . PRO A 1 289 ? 16.365 -9.665 -33.192 1.00 93.50 289 PRO A N 1
ATOM 2241 C CA . PRO A 1 289 ? 16.494 -10.192 -34.547 1.00 93.50 289 PRO A CA 1
ATOM 2242 C C . PRO A 1 289 ? 17.655 -9.548 -35.312 1.00 93.50 289 PRO A C 1
ATOM 22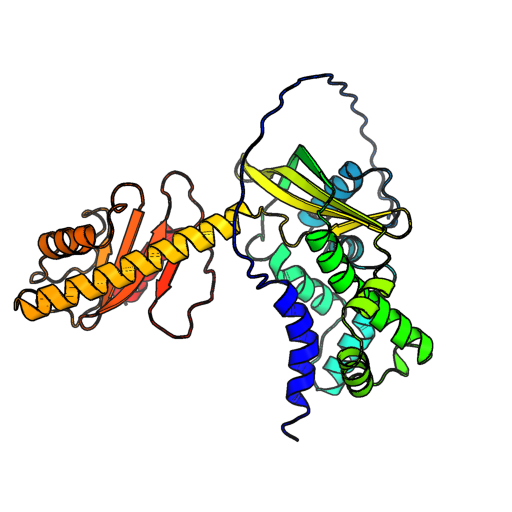44 O O . PRO A 1 289 ? 17.856 -8.337 -35.262 1.00 93.50 289 PRO A O 1
ATOM 2247 N N . GLN A 1 290 ? 18.382 -10.338 -36.110 1.00 88.06 290 GLN A N 1
ATOM 2248 C CA . GLN A 1 290 ? 19.560 -9.868 -36.861 1.00 88.06 290 GLN A CA 1
ATOM 2249 C C . GLN A 1 290 ? 19.265 -8.677 -37.801 1.00 88.06 290 GLN A C 1
ATOM 2251 O O . GLN A 1 290 ? 20.177 -7.934 -38.159 1.00 88.06 290 GLN A O 1
ATOM 2256 N N . GLY A 1 291 ? 18.010 -8.514 -38.231 1.00 88.81 291 GLY A N 1
ATOM 2257 C CA . GLY A 1 291 ? 17.573 -7.429 -39.112 1.00 88.81 291 GLY A CA 1
ATOM 2258 C C . GLY A 1 291 ? 17.075 -6.168 -38.401 1.00 88.81 291 GLY A C 1
ATOM 2259 O O . GLY A 1 291 ? 16.745 -5.209 -39.092 1.00 88.81 291 GLY A O 1
ATOM 2260 N N . PHE A 1 292 ? 16.986 -6.161 -37.070 1.00 94.44 292 PHE A N 1
ATOM 2261 C CA . PHE A 1 292 ? 16.488 -5.015 -36.314 1.00 94.44 292 PHE A CA 1
ATOM 2262 C C . PHE A 1 292 ? 17.623 -4.023 -36.016 1.00 94.44 292 PHE A C 1
ATOM 2264 O O . PHE A 1 292 ? 18.630 -4.376 -35.400 1.00 94.44 292 PHE A O 1
ATOM 2271 N N . ASP A 1 293 ? 17.464 -2.767 -36.439 1.00 94.62 293 ASP A N 1
ATOM 2272 C CA . ASP A 1 293 ? 18.447 -1.704 -36.204 1.00 94.62 293 ASP A CA 1
ATOM 2273 C C . ASP A 1 293 ? 18.265 -1.088 -34.805 1.00 94.62 293 ASP A C 1
ATOM 2275 O O . ASP A 1 293 ? 17.537 -0.107 -34.604 1.00 94.62 293 ASP A O 1
ATOM 2279 N N . THR A 1 294 ? 18.930 -1.688 -33.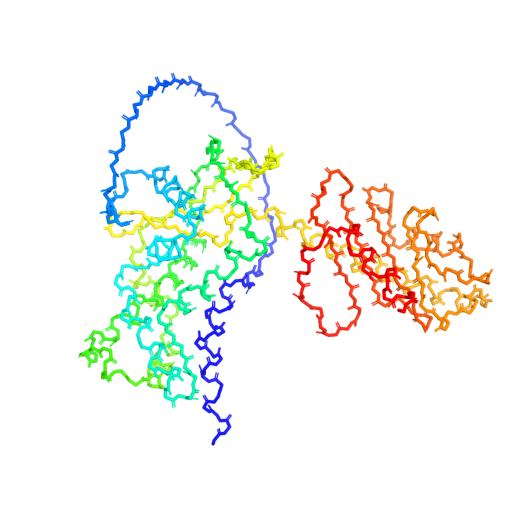815 1.00 94.06 294 THR A N 1
ATOM 2280 C CA . THR A 1 294 ? 18.859 -1.255 -32.413 1.00 94.06 294 THR A CA 1
ATOM 2281 C C . THR A 1 294 ? 19.414 0.152 -32.188 1.00 94.06 294 THR A C 1
ATOM 2283 O O . THR A 1 294 ? 18.904 0.883 -31.335 1.00 94.06 294 THR A O 1
ATOM 2286 N N . GLU A 1 295 ? 20.425 0.565 -32.959 1.00 93.62 295 GLU A N 1
ATOM 2287 C CA . GLU A 1 295 ? 21.028 1.897 -32.869 1.00 93.62 295 GLU A CA 1
ATOM 2288 C C . GLU A 1 295 ? 20.035 2.962 -33.353 1.00 93.62 295 GLU A C 1
ATOM 2290 O O . GLU A 1 295 ? 19.800 3.965 -32.669 1.00 93.62 295 GLU A O 1
ATOM 2295 N N . SER A 1 296 ? 19.391 2.723 -34.500 1.00 94.50 296 SER A N 1
ATOM 2296 C CA . SER A 1 296 ? 18.339 3.595 -35.029 1.00 94.50 296 SER A CA 1
ATOM 2297 C C . SER A 1 296 ? 17.151 3.686 -34.073 1.00 94.50 296 SER A C 1
ATOM 2299 O O . SER A 1 296 ? 16.682 4.794 -33.784 1.00 94.50 296 SER A O 1
ATOM 2301 N N . PHE A 1 297 ? 16.715 2.554 -33.509 1.00 95.75 297 PHE A N 1
ATOM 2302 C CA . PHE A 1 297 ? 15.642 2.523 -32.519 1.00 95.75 297 PHE A CA 1
ATOM 2303 C C . PHE A 1 297 ? 15.962 3.393 -31.296 1.00 95.75 297 PHE A C 1
ATOM 2305 O O . PHE A 1 297 ? 15.186 4.296 -30.974 1.00 95.75 297 PHE A O 1
ATOM 2312 N N . ARG A 1 298 ? 17.122 3.193 -30.650 1.00 93.56 298 ARG A N 1
ATOM 2313 C CA . ARG A 1 298 ? 17.551 3.998 -29.488 1.00 93.56 298 ARG A CA 1
ATOM 2314 C C . ARG A 1 298 ? 17.645 5.478 -29.834 1.00 93.56 298 ARG A C 1
ATOM 2316 O O . ARG A 1 298 ? 17.124 6.327 -29.115 1.00 93.56 298 ARG A O 1
ATOM 2323 N N . LYS A 1 299 ? 18.235 5.804 -30.986 1.00 92.56 299 LYS A N 1
ATOM 2324 C CA . LYS A 1 299 ? 18.356 7.185 -31.465 1.00 92.56 299 LYS A CA 1
ATOM 2325 C C . LYS A 1 299 ? 16.998 7.860 -31.650 1.00 92.56 299 LYS A C 1
ATOM 2327 O O . LYS A 1 299 ? 16.873 9.048 -31.355 1.00 92.56 299 LYS A O 1
ATOM 2332 N N . LYS A 1 300 ? 15.997 7.144 -32.168 1.00 94.38 300 LYS A N 1
ATOM 2333 C CA . LYS A 1 300 ? 14.627 7.654 -32.308 1.00 94.38 300 LYS A CA 1
ATOM 2334 C C . LYS A 1 300 ? 13.936 7.764 -30.951 1.00 94.38 300 LYS A C 1
ATOM 2336 O O . LYS A 1 300 ? 13.343 8.803 -30.684 1.00 94.38 300 LYS A O 1
ATOM 2341 N N . LEU A 1 301 ? 14.100 6.772 -30.073 1.00 93.75 301 LEU A N 1
ATOM 2342 C CA . LEU A 1 301 ? 13.527 6.765 -28.723 1.00 93.75 301 LEU A CA 1
ATOM 2343 C C . LEU A 1 301 ? 13.997 7.984 -27.924 1.00 93.75 301 LEU A C 1
ATOM 2345 O O . LEU A 1 301 ? 13.172 8.708 -27.368 1.00 93.75 301 LEU A O 1
ATOM 2349 N N . LYS A 1 302 ? 15.297 8.290 -27.981 1.00 90.38 302 LYS A N 1
ATOM 2350 C CA . LYS A 1 302 ? 15.906 9.462 -27.343 1.00 90.38 302 LYS A CA 1
ATOM 2351 C C . LYS A 1 302 ? 15.274 10.795 -27.757 1.00 90.38 302 LYS A C 1
ATOM 2353 O O . LYS A 1 302 ? 15.242 11.728 -26.960 1.00 90.38 302 LYS A O 1
ATOM 2358 N N . LYS A 1 303 ? 14.747 10.916 -28.985 1.00 89.38 303 LYS A N 1
ATOM 2359 C CA . LYS A 1 303 ? 14.047 12.144 -29.425 1.00 89.38 303 LYS A CA 1
ATOM 2360 C C . LYS A 1 303 ? 12.781 12.417 -28.609 1.00 89.38 303 LYS A C 1
ATOM 2362 O O . LYS A 1 303 ? 12.337 13.559 -28.553 1.00 89.38 303 LYS A O 1
ATOM 2367 N N . TYR A 1 304 ? 12.187 11.369 -28.045 1.00 87.81 304 TYR A N 1
ATOM 2368 C CA . TYR A 1 304 ? 10.906 11.404 -27.345 1.00 87.81 304 TYR A CA 1
ATOM 2369 C C . TYR A 1 304 ? 11.048 11.172 -25.832 1.00 87.81 304 TYR A C 1
ATOM 2371 O O . TYR A 1 304 ? 10.096 11.419 -25.093 1.00 87.81 304 TYR A O 1
ATOM 2379 N N . TYR A 1 305 ? 12.224 10.737 -25.365 1.00 86.19 305 TYR A N 1
ATOM 2380 C CA . TYR A 1 305 ? 12.544 10.535 -23.954 1.00 86.19 305 TYR A CA 1
ATOM 2381 C C . TYR A 1 305 ? 14.005 10.922 -23.662 1.00 86.19 305 TYR A C 1
ATOM 2383 O O . TYR A 1 305 ? 14.936 10.181 -23.969 1.00 86.19 305 TYR A O 1
ATOM 2391 N N . GLU A 1 306 ? 14.210 12.103 -23.072 1.00 71.12 306 GLU A N 1
ATOM 2392 C CA . GLU A 1 306 ? 15.544 12.708 -22.904 1.00 71.12 306 GLU A CA 1
ATOM 2393 C C . GLU A 1 306 ? 16.341 12.146 -21.707 1.00 71.12 306 GLU A C 1
ATOM 2395 O O . GLU A 1 306 ? 17.571 12.210 -21.707 1.00 71.12 306 GLU A O 1
ATOM 2400 N N . ASN A 1 307 ? 15.670 11.523 -20.729 1.00 66.19 307 ASN A N 1
ATOM 2401 C CA . ASN A 1 307 ? 16.270 11.035 -19.474 1.00 66.19 307 ASN A CA 1
ATOM 2402 C C . ASN A 1 307 ? 16.809 9.588 -19.558 1.00 66.19 307 ASN A C 1
ATOM 2404 O O . ASN A 1 307 ? 16.969 8.916 -18.540 1.00 66.19 307 ASN A O 1
ATOM 2408 N N . GLU A 1 308 ? 17.090 9.071 -20.758 1.00 61.06 308 GLU A N 1
ATOM 2409 C CA . GLU A 1 308 ? 17.466 7.659 -20.965 1.00 61.06 308 GLU A CA 1
ATOM 2410 C C . GLU A 1 308 ? 18.767 7.230 -20.266 1.00 61.06 308 GLU A C 1
ATOM 2412 O O . GLU A 1 308 ? 18.956 6.041 -20.027 1.00 61.06 308 GLU A O 1
ATOM 2417 N N . ASN A 1 309 ? 19.653 8.182 -19.950 1.00 60.12 309 ASN A N 1
ATOM 2418 C CA . ASN A 1 309 ? 20.986 7.915 -19.398 1.00 60.12 309 ASN A CA 1
ATOM 2419 C C . ASN A 1 309 ? 21.037 7.936 -17.865 1.00 60.12 309 ASN A C 1
ATOM 2421 O O . ASN A 1 309 ? 22.010 7.467 -17.283 1.00 60.12 309 ASN A O 1
ATOM 2425 N N . GLU A 1 310 ? 20.024 8.507 -17.213 1.00 71.69 310 GLU A N 1
ATOM 2426 C CA . GLU A 1 310 ? 19.971 8.639 -15.749 1.00 71.69 310 GLU A CA 1
ATOM 2427 C C . GLU A 1 310 ? 19.275 7.439 -15.091 1.00 71.69 310 GLU A C 1
ATOM 2429 O O . GLU A 1 310 ? 19.333 7.260 -13.877 1.00 71.69 310 GLU A O 1
ATOM 2434 N N . ARG A 1 311 ? 18.616 6.596 -15.894 1.00 81.94 311 ARG A N 1
ATOM 2435 C CA . ARG A 1 311 ? 17.812 5.458 -15.442 1.00 81.94 311 ARG A CA 1
ATOM 2436 C C . ARG A 1 311 ? 18.195 4.187 -16.185 1.00 81.94 311 ARG A C 1
ATOM 2438 O O . ARG A 1 311 ? 18.610 4.220 -17.344 1.00 81.94 311 ARG A O 1
ATOM 2445 N N . ARG A 1 312 ? 17.998 3.037 -15.544 1.00 89.50 312 ARG A N 1
ATOM 2446 C CA . ARG A 1 312 ? 17.979 1.754 -16.253 1.00 89.50 312 ARG A CA 1
ATOM 2447 C C . ARG A 1 312 ? 16.576 1.512 -16.776 1.00 89.50 312 ARG A C 1
ATOM 2449 O O . ARG A 1 312 ? 15.604 1.806 -16.088 1.00 89.50 312 ARG A O 1
ATOM 2456 N N . TRP A 1 313 ? 16.474 1.020 -18.001 1.00 92.50 313 TRP A N 1
ATOM 2457 C CA . TRP A 1 313 ? 15.189 0.730 -18.616 1.00 92.50 313 TRP A CA 1
ATOM 2458 C C . TRP A 1 313 ? 15.306 -0.407 -19.616 1.00 92.50 313 TRP A C 1
ATOM 2460 O O . TRP A 1 313 ? 16.386 -0.686 -20.137 1.00 92.50 313 TRP A O 1
ATOM 2470 N N . PHE A 1 314 ? 14.172 -1.029 -19.913 1.00 95.06 314 PHE A N 1
ATOM 2471 C CA . PHE A 1 314 ? 14.039 -1.897 -21.072 1.00 95.06 314 PHE A CA 1
ATOM 2472 C C . PHE A 1 314 ? 12.653 -1.771 -21.697 1.00 95.06 314 PHE A C 1
ATOM 2474 O O . PHE A 1 314 ? 11.693 -1.360 -21.040 1.00 95.06 314 PHE A O 1
ATOM 2481 N N . VAL A 1 315 ? 12.560 -2.140 -22.970 1.00 95.44 315 VAL A N 1
ATOM 2482 C CA . VAL A 1 315 ? 11.307 -2.254 -23.715 1.00 95.44 315 VAL A CA 1
ATOM 2483 C C . VAL A 1 315 ? 11.215 -3.658 -24.291 1.00 95.44 315 VAL A C 1
ATOM 2485 O O . VAL A 1 315 ? 12.117 -4.094 -25.000 1.00 95.44 315 VAL A O 1
ATOM 2488 N N . GLU A 1 316 ? 10.121 -4.347 -23.986 1.00 95.62 316 GLU A N 1
ATOM 2489 C CA . GLU A 1 316 ? 9.719 -5.585 -24.651 1.00 95.62 316 GLU A CA 1
ATOM 2490 C C . GLU A 1 316 ? 8.994 -5.214 -25.949 1.00 95.62 316 GLU A C 1
ATOM 2492 O O . GLU A 1 316 ? 8.007 -4.473 -25.922 1.00 95.62 316 GLU A O 1
ATOM 2497 N N . ILE A 1 317 ? 9.479 -5.714 -27.082 1.00 95.56 317 ILE A N 1
ATOM 2498 C CA . ILE A 1 317 ? 8.898 -5.504 -28.409 1.00 95.56 317 ILE A CA 1
ATOM 2499 C C . ILE A 1 317 ? 8.375 -6.840 -28.914 1.00 95.56 317 ILE A C 1
ATOM 2501 O O . ILE A 1 317 ? 9.074 -7.849 -28.851 1.00 95.56 317 ILE A O 1
ATOM 2505 N N . LYS A 1 318 ? 7.144 -6.842 -29.423 1.00 91.50 318 LYS A N 1
ATOM 2506 C CA . LYS A 1 318 ? 6.489 -8.017 -29.990 1.00 91.50 318 LYS A CA 1
ATOM 2507 C C . LYS A 1 318 ? 5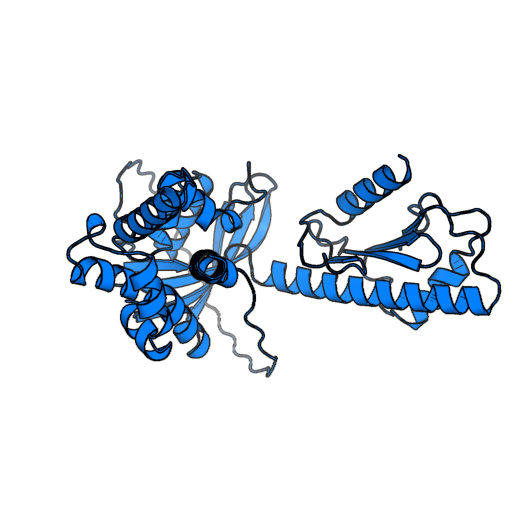.496 -7.600 -31.065 1.00 91.50 318 LYS A C 1
ATOM 2509 O O . LYS A 1 318 ? 4.785 -6.610 -30.898 1.00 91.50 318 LYS A O 1
ATOM 2514 N N . ASP A 1 319 ? 5.451 -8.350 -32.162 1.00 90.81 319 ASP A N 1
ATOM 2515 C CA . ASP A 1 319 ? 4.539 -8.116 -33.287 1.00 90.81 319 ASP A CA 1
ATOM 2516 C C . ASP A 1 319 ? 4.612 -6.669 -33.825 1.00 90.81 319 ASP A C 1
ATOM 2518 O O . ASP A 1 319 ? 3.609 -6.072 -34.212 1.00 90.81 319 ASP A O 1
ATOM 2522 N N . GLY A 1 320 ? 5.815 -6.080 -33.818 1.00 89.38 320 GLY A N 1
ATOM 2523 C CA . GLY A 1 320 ? 6.067 -4.714 -34.306 1.00 89.38 320 GLY A CA 1
ATOM 2524 C C . GLY A 1 320 ? 5.626 -3.590 -33.368 1.00 89.38 320 GLY A C 1
ATOM 2525 O O . GLY A 1 320 ? 5.693 -2.422 -33.742 1.00 89.38 320 GLY A O 1
ATOM 2526 N N . ALA A 1 321 ? 5.210 -3.912 -32.143 1.00 91.44 321 ALA A N 1
ATOM 2527 C CA . ALA A 1 321 ? 4.782 -2.946 -31.140 1.00 91.44 321 ALA A CA 1
ATOM 2528 C C . ALA A 1 321 ? 5.539 -3.133 -29.821 1.00 91.44 321 ALA A C 1
ATOM 2530 O O . ALA A 1 321 ? 6.009 -4.222 -29.494 1.00 91.44 321 ALA A O 1
ATOM 2531 N N . ALA A 1 322 ? 5.622 -2.072 -29.020 1.00 93.62 322 ALA A N 1
ATOM 2532 C CA . ALA A 1 322 ? 6.012 -2.207 -27.626 1.00 93.62 322 ALA A CA 1
ATOM 2533 C C . ALA A 1 322 ? 4.905 -2.967 -26.874 1.00 93.62 322 ALA A C 1
ATOM 2535 O O . ALA A 1 322 ? 3.744 -2.544 -26.846 1.00 93.62 322 ALA A O 1
ATOM 2536 N N . ALA A 1 323 ? 5.269 -4.084 -26.252 1.00 91.44 323 ALA A N 1
ATOM 2537 C CA . ALA A 1 323 ? 4.393 -4.884 -25.404 1.00 91.44 323 ALA A CA 1
ATOM 2538 C C . ALA A 1 323 ? 4.431 -4.380 -23.954 1.00 91.44 323 ALA A C 1
ATOM 2540 O O . ALA A 1 323 ? 3.386 -4.206 -23.322 1.00 91.44 323 ALA A O 1
ATOM 2541 N N . ALA A 1 324 ? 5.628 -4.060 -23.458 1.00 91.69 324 ALA A N 1
ATOM 2542 C CA . ALA A 1 324 ? 5.841 -3.487 -22.138 1.00 91.69 324 ALA A CA 1
ATOM 2543 C C . ALA A 1 324 ? 7.098 -2.612 -22.103 1.00 91.69 324 ALA A C 1
ATOM 2545 O O . ALA A 1 324 ? 8.010 -2.770 -22.910 1.00 91.69 324 ALA A O 1
ATOM 2546 N N . ALA A 1 325 ? 7.161 -1.708 -21.134 1.00 92.62 325 ALA A N 1
ATOM 2547 C CA . ALA A 1 325 ? 8.372 -0.994 -20.768 1.00 92.62 325 ALA A CA 1
ATOM 2548 C C . ALA A 1 325 ? 8.554 -1.035 -19.252 1.00 92.62 325 ALA A C 1
ATOM 2550 O O . ALA A 1 325 ? 7.574 -1.032 -18.501 1.00 92.62 325 ALA A O 1
ATOM 2551 N N . ALA A 1 326 ? 9.808 -1.042 -18.815 1.00 90.38 326 ALA A N 1
ATOM 2552 C CA . ALA A 1 326 ? 10.163 -0.897 -17.415 1.00 90.38 326 ALA A CA 1
ATOM 2553 C C . ALA A 1 326 ? 11.297 0.104 -17.233 1.00 90.38 326 ALA A C 1
ATOM 2555 O O . ALA A 1 326 ? 12.156 0.244 -18.103 1.00 90.38 326 ALA A O 1
ATOM 2556 N N . VAL A 1 327 ? 11.308 0.771 -16.082 1.00 89.00 327 VAL A N 1
ATOM 2557 C CA . VAL A 1 327 ? 12.349 1.726 -15.688 1.00 89.00 327 VAL A CA 1
ATOM 2558 C C 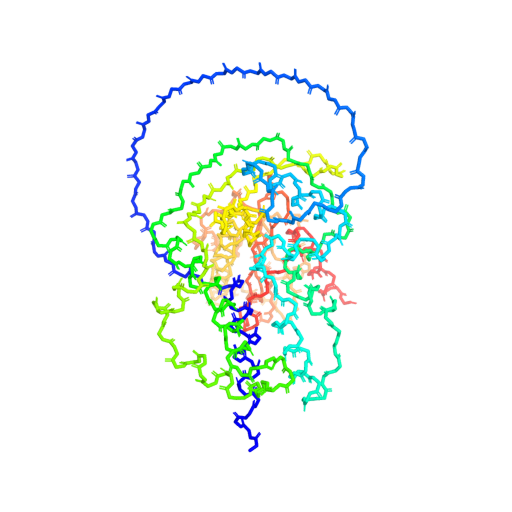. VAL A 1 327 ? 12.629 1.620 -14.196 1.00 89.00 327 VAL A C 1
ATOM 2560 O O . VAL A 1 327 ? 11.713 1.444 -13.392 1.00 89.00 327 VAL A O 1
ATOM 2563 N N . TRP A 1 328 ? 13.897 1.711 -13.816 1.00 85.50 328 TRP A N 1
ATOM 2564 C CA . TRP A 1 328 ? 14.326 1.686 -12.425 1.00 85.50 328 TRP A CA 1
ATOM 2565 C C . TRP A 1 328 ? 15.586 2.513 -12.200 1.00 85.50 328 TRP A C 1
ATOM 2567 O O . TRP A 1 328 ? 16.346 2.834 -13.120 1.00 85.50 328 TRP A O 1
ATOM 2577 N N . ASP A 1 329 ? 15.790 2.857 -10.934 1.00 78.19 329 ASP A N 1
ATOM 2578 C CA . ASP A 1 329 ? 16.984 3.531 -10.457 1.00 78.19 329 ASP A CA 1
ATOM 2579 C C . ASP A 1 329 ? 18.045 2.488 -10.058 1.00 78.19 329 ASP A C 1
ATOM 2581 O O . ASP A 1 329 ? 17.787 1.689 -9.153 1.00 78.19 329 ASP A O 1
ATOM 2585 N N . PRO A 1 330 ? 19.225 2.452 -10.706 1.00 69.81 330 PRO A N 1
ATOM 2586 C CA . PRO A 1 330 ? 20.298 1.548 -10.300 1.00 69.81 330 PRO A CA 1
ATOM 2587 C C . PRO A 1 330 ? 20.895 1.901 -8.928 1.00 69.81 330 PRO A C 1
ATOM 2589 O O . PRO A 1 330 ? 21.471 1.024 -8.290 1.00 69.81 330 PRO A O 1
ATOM 2592 N N . GLU A 1 331 ? 20.770 3.150 -8.469 1.00 66.06 331 GLU A N 1
ATOM 2593 C CA . GLU A 1 331 ? 21.279 3.606 -7.168 1.00 66.06 331 GLU A CA 1
ATOM 2594 C C . GLU A 1 331 ? 20.301 3.310 -6.023 1.00 66.06 331 GLU A C 1
ATOM 2596 O O . GLU A 1 331 ? 20.703 3.276 -4.862 1.00 66.06 331 GLU A O 1
ATOM 2601 N N . THR A 1 332 ? 19.031 3.040 -6.343 1.00 57.97 332 THR A N 1
ATOM 2602 C CA . THR A 1 332 ? 18.000 2.655 -5.367 1.00 57.97 332 THR A CA 1
ATOM 2603 C C . THR A 1 332 ? 17.379 1.298 -5.739 1.00 57.97 332 THR A C 1
ATOM 2605 O O . THR A 1 332 ? 16.239 1.239 -6.217 1.00 57.97 332 THR A O 1
ATOM 2608 N N . PRO A 1 333 ? 18.108 0.183 -5.546 1.00 53.19 333 PRO A N 1
ATOM 2609 C CA . PRO A 1 333 ? 17.615 -1.148 -5.879 1.00 53.19 333 PRO A CA 1
ATOM 2610 C C . PRO A 1 333 ? 16.367 -1.492 -5.050 1.00 53.19 333 PRO A C 1
ATOM 2612 O O . PRO A 1 333 ? 16.339 -1.296 -3.840 1.00 53.19 333 PRO A O 1
ATOM 2615 N N . GLY A 1 334 ? 15.316 -2.002 -5.700 1.00 54.56 334 GLY A N 1
ATOM 2616 C CA . GLY A 1 334 ? 14.080 -2.399 -5.006 1.00 54.56 334 GLY A CA 1
ATOM 2617 C C . GLY A 1 334 ? 12.783 -2.146 -5.772 1.00 54.56 334 GLY A C 1
ATOM 2618 O O . GLY A 1 334 ? 11.782 -2.798 -5.490 1.00 54.56 334 GLY A O 1
ATOM 2619 N N . PHE A 1 335 ? 12.793 -1.231 -6.747 1.00 67.12 335 PHE A N 1
ATOM 2620 C CA . PHE A 1 335 ? 11.573 -0.770 -7.416 1.00 67.12 335 PHE A CA 1
ATOM 2621 C C . PHE A 1 335 ? 11.769 -0.591 -8.917 1.00 67.12 335 PHE A C 1
ATOM 2623 O O . PHE A 1 335 ? 12.739 0.027 -9.346 1.00 67.12 335 PHE A O 1
ATOM 2630 N N . ALA A 1 336 ? 10.810 -1.077 -9.702 1.00 74.25 336 ALA A N 1
ATOM 2631 C CA . ALA A 1 336 ? 10.674 -0.752 -11.112 1.00 74.25 336 ALA A CA 1
ATOM 2632 C C . ALA A 1 336 ? 9.278 -0.199 -11.391 1.00 74.25 336 ALA A C 1
ATOM 2634 O O . ALA A 1 336 ? 8.279 -0.743 -10.927 1.00 74.25 336 ALA A O 1
ATOM 2635 N N . GLY A 1 337 ? 9.214 0.879 -12.166 1.00 80.94 337 GLY A N 1
ATOM 2636 C CA . GLY A 1 337 ? 7.982 1.282 -12.827 1.00 80.94 337 GLY A CA 1
ATOM 2637 C C . GLY A 1 337 ? 7.773 0.404 -14.047 1.00 80.94 337 GLY A C 1
ATOM 2638 O O . GLY A 1 337 ? 8.720 0.184 -14.799 1.00 80.94 337 GLY A O 1
ATOM 2639 N N . ILE A 1 338 ? 6.556 -0.099 -14.239 1.00 84.44 338 ILE A N 1
ATOM 2640 C CA . ILE A 1 338 ? 6.207 -0.995 -15.345 1.00 84.44 338 ILE A CA 1
ATOM 2641 C C . ILE A 1 338 ? 4.967 -0.440 -16.038 1.00 84.44 338 ILE A C 1
ATOM 2643 O O . ILE A 1 338 ? 4.031 0.013 -15.383 1.00 84.44 338 ILE A O 1
ATOM 2647 N N . TYR A 1 339 ? 4.958 -0.477 -17.366 1.00 85.75 339 TYR A N 1
ATOM 2648 C CA . TYR A 1 339 ? 3.797 -0.120 -18.169 1.00 85.75 339 TYR A CA 1
ATOM 2649 C C . TYR A 1 339 ? 3.651 -1.098 -19.335 1.00 85.75 339 TYR A C 1
ATOM 2651 O O . TYR A 1 339 ? 4.564 -1.221 -20.149 1.00 85.75 339 TYR A O 1
ATOM 2659 N N . SER A 1 340 ? 2.506 -1.769 -19.446 1.00 80.50 340 SER A N 1
ATOM 2660 C CA . SER A 1 340 ? 2.174 -2.659 -20.568 1.00 80.50 340 SER A CA 1
ATOM 2661 C C . SER A 1 340 ? 0.857 -2.207 -21.170 1.00 80.50 340 SER A C 1
ATOM 2663 O O . SER A 1 340 ? -0.105 -2.135 -20.437 1.00 80.50 340 SER A O 1
ATOM 2665 N N . GLY A 1 341 ? 0.754 -1.868 -22.455 1.00 65.88 341 GLY A N 1
ATOM 2666 C CA . GLY A 1 341 ? -0.429 -1.200 -23.041 1.00 65.88 341 GLY A CA 1
ATOM 2667 C C . GLY A 1 341 ? -1.811 -1.893 -22.925 1.00 65.88 341 GLY A C 1
ATOM 2668 O O . GLY A 1 341 ? -2.751 -1.434 -23.568 1.00 65.88 341 GLY A O 1
ATOM 2669 N N . SER A 1 342 ? -1.960 -2.975 -22.152 1.00 64.12 342 SER A N 1
ATOM 2670 C CA . SER A 1 342 ? -3.215 -3.664 -21.830 1.00 64.12 342 SER A CA 1
ATOM 2671 C C . SER A 1 342 ? -3.999 -3.008 -20.676 1.00 64.12 342 SER A C 1
ATOM 2673 O O . SER A 1 342 ? -3.450 -2.310 -19.823 1.00 64.12 342 SER A O 1
ATOM 2675 N N . GLU A 1 343 ? -5.314 -3.258 -20.641 1.00 48.91 343 GLU A N 1
ATOM 2676 C CA . GLU A 1 343 ? -6.246 -2.773 -19.602 1.00 48.91 343 GLU A CA 1
ATOM 2677 C C . GLU A 1 343 ? -6.016 -3.400 -18.208 1.00 48.91 343 GLU A C 1
ATOM 2679 O O . GLU A 1 343 ? -6.620 -2.949 -17.241 1.00 48.91 343 GLU A O 1
ATOM 2684 N N . ASP A 1 344 ? -5.106 -4.374 -18.078 1.00 48.12 344 ASP A N 1
ATOM 2685 C CA . ASP A 1 344 ? -4.691 -4.971 -16.794 1.00 48.12 344 ASP A CA 1
ATOM 2686 C C . ASP A 1 344 ? -3.587 -4.158 -16.075 1.00 48.12 344 ASP A C 1
ATOM 2688 O O . ASP A 1 344 ? -2.995 -4.603 -15.085 1.00 48.12 344 ASP A O 1
ATOM 2692 N N . ASN A 1 345 ? -3.296 -2.950 -16.564 1.00 47.88 345 ASN A N 1
ATOM 2693 C CA . ASN A 1 345 ? -2.422 -1.990 -15.898 1.00 47.88 345 ASN A CA 1
ATOM 2694 C C . ASN A 1 345 ? -3.083 -1.458 -14.628 1.00 47.88 345 ASN A C 1
ATOM 2696 O O . ASN A 1 345 ? -3.829 -0.494 -14.711 1.00 47.88 345 ASN A O 1
ATOM 2700 N N . ASP A 1 346 ? -2.780 -2.070 -13.487 1.00 41.78 346 ASP A N 1
ATOM 2701 C CA . ASP A 1 346 ? -2.716 -1.403 -12.170 1.00 41.78 346 ASP A CA 1
ATOM 2702 C C . ASP A 1 346 ? -2.040 -2.284 -11.093 1.00 41.78 346 ASP A C 1
ATOM 2704 O O . ASP A 1 346 ? -2.071 -1.990 -9.897 1.00 41.78 346 ASP A O 1
ATOM 2708 N N . GLY A 1 347 ? -1.392 -3.386 -11.484 1.00 42.34 347 GLY A N 1
ATOM 2709 C CA . GLY A 1 347 ? -0.626 -4.198 -10.549 1.00 42.34 347 GLY A CA 1
ATOM 2710 C C . GLY A 1 347 ? 0.767 -3.618 -10.340 1.00 42.34 347 GLY A C 1
ATOM 2711 O O . GLY A 1 347 ? 1.645 -3.867 -11.162 1.00 42.34 347 GLY A O 1
AT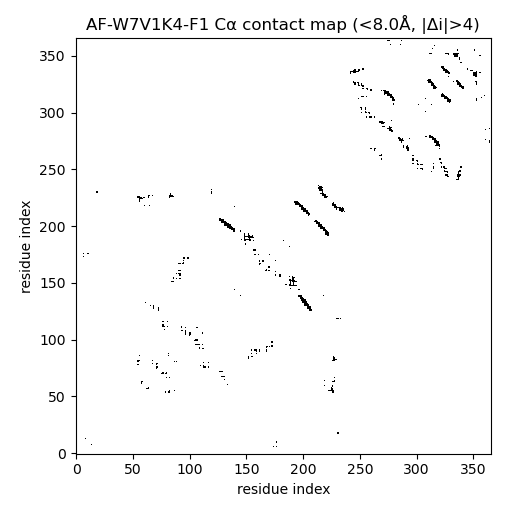OM 2712 N N . GLU A 1 348 ? 1.005 -2.919 -9.225 1.00 48.03 348 GLU A N 1
ATOM 2713 C CA . GLU A 1 348 ? 2.357 -2.751 -8.669 1.00 48.03 348 GLU A CA 1
ATOM 2714 C C . GLU A 1 348 ? 2.979 -4.150 -8.453 1.00 48.03 348 GLU A C 1
ATOM 2716 O O . GLU A 1 348 ? 2.913 -4.716 -7.358 1.00 48.03 348 GLU A O 1
ATOM 2721 N N . LYS A 1 349 ? 3.584 -4.761 -9.481 1.00 45.84 349 LYS A N 1
ATOM 2722 C CA . LYS A 1 349 ? 4.495 -5.887 -9.269 1.00 45.84 349 LYS A CA 1
ATOM 2723 C C . LYS A 1 349 ? 5.736 -5.293 -8.614 1.00 45.84 349 LYS A C 1
ATOM 2725 O O . LYS A 1 349 ? 6.556 -4.664 -9.274 1.00 45.84 349 LYS A O 1
ATOM 2730 N N . ARG A 1 350 ? 5.862 -5.471 -7.297 1.00 52.00 350 ARG A N 1
ATOM 2731 C CA . ARG A 1 350 ? 7.038 -5.062 -6.510 1.00 52.00 350 ARG A CA 1
ATOM 2732 C C . ARG A 1 350 ? 8.221 -5.999 -6.763 1.00 52.00 350 ARG A C 1
ATOM 2734 O O . ARG A 1 350 ? 8.693 -6.677 -5.858 1.00 52.00 350 ARG A O 1
ATOM 2741 N N . LEU A 1 351 ? 8.638 -6.077 -8.021 1.00 60.16 351 LEU A N 1
ATOM 2742 C CA . LEU A 1 351 ? 9.875 -6.712 -8.451 1.00 60.16 351 LEU A CA 1
ATOM 2743 C C . LEU A 1 351 ? 10.944 -5.626 -8.600 1.00 60.16 351 LEU A C 1
ATOM 2745 O O . LEU A 1 351 ? 10.643 -4.487 -8.966 1.00 60.16 351 LEU A O 1
ATOM 2749 N N . THR A 1 352 ? 12.202 -5.978 -8.341 1.00 68.38 352 THR A N 1
ATOM 2750 C CA . THR A 1 352 ? 13.321 -5.139 -8.781 1.00 68.38 352 THR A CA 1
ATOM 2751 C C . THR A 1 352 ? 13.338 -5.103 -10.312 1.00 68.38 352 THR A C 1
ATOM 2753 O O . THR A 1 352 ? 12.883 -6.049 -10.960 1.00 68.38 352 THR A O 1
ATOM 2756 N N . GLY A 1 353 ? 13.861 -4.031 -10.913 1.00 72.06 353 GLY A N 1
ATOM 2757 C CA . GLY A 1 353 ? 13.936 -3.937 -12.377 1.00 72.06 353 GLY A CA 1
ATOM 2758 C C . GLY A 1 353 ? 14.717 -5.083 -13.013 1.00 72.06 353 GLY A C 1
ATOM 2759 O O . GLY A 1 353 ? 14.302 -5.605 -14.043 1.00 72.06 353 GLY A O 1
ATOM 2760 N N . ASP A 1 354 ? 15.764 -5.558 -12.335 1.00 81.06 354 ASP A N 1
ATOM 2761 C CA . ASP A 1 354 ? 16.522 -6.735 -12.759 1.00 81.06 354 ASP A CA 1
ATOM 2762 C C . ASP A 1 354 ? 15.715 -8.033 -12.652 1.00 81.06 354 ASP A C 1
ATOM 2764 O O . ASP A 1 354 ? 15.714 -8.814 -13.598 1.00 81.06 354 ASP A O 1
ATOM 2768 N N . ALA A 1 355 ? 14.967 -8.247 -11.564 1.00 79.69 355 ALA A N 1
ATOM 2769 C CA . ALA A 1 355 ? 14.116 -9.430 -11.430 1.00 79.69 355 ALA A CA 1
ATOM 2770 C C . ALA A 1 355 ? 12.999 -9.450 -12.485 1.00 79.69 355 ALA A C 1
ATOM 2772 O O . ALA A 1 355 ? 12.683 -10.506 -13.033 1.00 79.69 355 ALA A O 1
ATOM 2773 N N . TYR A 1 356 ? 12.424 -8.284 -12.800 1.00 82.69 356 TYR A N 1
ATOM 2774 C CA . TYR A 1 356 ? 11.425 -8.164 -13.859 1.00 82.69 356 TYR A CA 1
ATOM 2775 C C . TYR A 1 356 ? 12.034 -8.394 -15.249 1.00 82.69 356 TYR A C 1
ATOM 2777 O O . TYR A 1 356 ? 11.452 -9.111 -16.060 1.00 82.69 356 TYR A O 1
ATOM 2785 N N . TYR A 1 357 ? 13.231 -7.862 -15.512 1.00 87.81 357 TYR A N 1
ATOM 2786 C CA . TYR A 1 357 ? 13.984 -8.158 -16.732 1.00 87.81 357 TYR A CA 1
ATOM 2787 C C . TYR A 1 357 ? 14.249 -9.666 -16.883 1.00 87.81 357 TYR A C 1
ATOM 2789 O O . TYR A 1 357 ? 13.969 -10.237 -17.931 1.00 87.81 357 TYR A O 1
ATOM 2797 N N . GLU A 1 358 ? 14.719 -10.338 -15.829 1.00 88.12 358 GLU A N 1
ATOM 2798 C CA . GLU A 1 358 ? 14.989 -11.782 -15.845 1.00 88.12 358 GLU A CA 1
ATOM 2799 C C . GLU A 1 358 ? 13.720 -12.633 -16.006 1.00 88.12 358 GLU A C 1
ATOM 2801 O O . GLU A 1 358 ? 13.760 -13.700 -16.620 1.00 88.12 358 GLU A O 1
ATOM 2806 N N . GLU A 1 359 ? 12.583 -12.202 -15.449 1.00 87.38 359 GLU A N 1
ATOM 2807 C CA . GLU A 1 359 ? 11.269 -12.804 -15.718 1.00 87.38 359 GLU A CA 1
ATOM 2808 C C . GLU A 1 359 ? 10.930 -12.714 -17.207 1.00 87.38 359 GLU A C 1
ATOM 2810 O O . GLU A 1 359 ? 10.611 -13.736 -17.813 1.00 87.38 359 GLU A O 1
ATOM 2815 N N . LYS A 1 360 ? 11.098 -11.537 -17.819 1.00 88.94 360 LYS A N 1
ATOM 2816 C CA . LYS A 1 360 ? 10.815 -11.326 -19.242 1.00 88.94 360 LYS A CA 1
ATOM 2817 C C . LYS A 1 360 ? 11.749 -12.079 -20.179 1.00 88.94 360 LYS A C 1
ATOM 2819 O O . LYS A 1 360 ? 11.269 -12.676 -21.138 1.00 88.94 360 LYS A O 1
ATOM 2824 N N . CYS A 1 361 ? 13.046 -12.141 -19.886 1.00 90.00 361 CYS A N 1
ATOM 2825 C CA . CYS A 1 361 ? 13.971 -12.991 -20.639 1.00 90.00 361 CYS A CA 1
ATOM 2826 C C . CYS A 1 361 ? 13.517 -14.457 -20.630 1.00 90.00 361 CYS A C 1
ATOM 2828 O O . CYS A 1 361 ? 13.448 -15.081 -21.684 1.00 90.00 361 CYS A O 1
ATOM 2830 N N . ARG A 1 362 ? 13.134 -14.989 -19.459 1.00 90.94 362 ARG A N 1
ATOM 2831 C CA . ARG A 1 362 ? 12.640 -16.371 -19.343 1.00 90.94 362 ARG A CA 1
ATOM 2832 C C . ARG A 1 362 ? 11.345 -16.598 -20.118 1.00 90.94 362 ARG A C 1
ATOM 2834 O O . ARG A 1 362 ? 11.229 -17.616 -20.781 1.00 90.94 362 ARG A O 1
ATOM 2841 N N . GLU A 1 363 ? 10.395 -15.664 -20.057 1.00 88.31 363 GLU A N 1
ATOM 2842 C CA . GLU A 1 363 ? 9.141 -15.752 -20.824 1.00 88.31 363 GLU A CA 1
ATOM 2843 C C . GLU A 1 363 ? 9.380 -15.797 -22.342 1.00 88.31 363 GLU A C 1
ATOM 2845 O O . GLU A 1 363 ? 8.650 -16.486 -23.056 1.00 88.31 363 GLU A O 1
ATOM 2850 N N . LEU A 1 364 ? 10.390 -15.075 -22.833 1.00 88.25 364 LEU A N 1
ATOM 2851 C CA . LEU A 1 364 ? 10.753 -15.050 -24.252 1.00 88.25 364 LEU A CA 1
ATOM 2852 C C . LEU A 1 364 ? 11.527 -16.295 -24.701 1.00 88.25 364 LEU A C 1
ATOM 2854 O O . LEU A 1 364 ? 11.444 -16.660 -25.872 1.00 88.25 364 LEU A O 1
ATOM 2858 N N . ASP A 1 365 ? 12.251 -16.948 -23.793 1.00 89.62 365 ASP A N 1
ATOM 2859 C CA . ASP A 1 365 ? 13.032 -18.152 -24.093 1.00 89.62 365 ASP A CA 1
ATOM 2860 C C . ASP A 1 365 ? 12.185 -19.443 -24.112 1.00 89.62 365 ASP A C 1
ATOM 2862 O O . ASP A 1 365 ? 12.619 -20.444 -24.691 1.00 89.62 365 ASP A O 1
ATOM 2866 N N . GLY A 1 366 ? 10.972 -19.413 -23.538 1.00 76.44 366 GLY A N 1
ATOM 2867 C CA . GLY A 1 366 ? 10.013 -20.530 -23.511 1.00 76.44 366 GLY A CA 1
ATOM 2868 C C . GLY A 1 366 ? 10.162 -21.436 -22.298 1.00 76.44 366 GLY A C 1
ATOM 2869 O O . GLY A 1 366 ? 10.495 -22.630 -22.498 1.00 76.44 366 GLY A O 1
#